Protein AF-A0AAV2ILD7-F1 (afdb_monomer_lite)

Radius of gyration: 18.42 Å; chains: 1; bounding box: 51×37×50 Å

Secondary structure (DSSP, 8-state):
-HHHHHHHHHHHHHH-TTS--EEEEESS-PPPP-SSS-------TTSBPTTSB-SSGGGBTTS-EETTEE-PPTTEEEETTTTEEEEPTTEEEE--SS--EEE----TT--S-EEEEEEEEPPTTEEEEEEEEEEE----SS--SSEEEEE-SSS--EEE---S--SPPEEE-SSSEEEEEEEE-SSS--EEEEEEEEEETEEEE--SEEEEE-TTTTSPPPTT-EEEEEEE-SS-EEEEEEE---

Sequence (246 aa):
MKSFISNIIKSMMKQLKETVFIILIAFNLFHLSDSQPPCITPPLPSLKAQGEFCKDSSECVSYVCKNNVCTCHENTYFDLCTQSCVINCNSTVKVETSGHIVRLPRSNTSQQSQYCTWSLEAPAGSFILFRTSYLDLKSSDTCSTDFIEVYDGQGPRYRFCQSNETDPKVVASASNTLDITYQESSPGHYGFIGSYYLYTHNSVTRDRFGYIASPRYPQKYPPNYVVSWTIDGGEEVINSVYRKWR

pLDDT: mean 71.05, std 17.19, range [29.91, 95.0]

Structure (mmCIF, N/CA/C/O backbone):
data_AF-A0AAV2ILD7-F1
#
_entry.id   AF-A0AAV2ILD7-F1
#
loop_
_atom_site.group_PDB
_atom_site.id
_atom_site.type_symbol
_atom_site.label_atom_id
_atom_site.label_alt_id
_atom_site.label_comp_id
_atom_site.label_asym_id
_atom_site.label_entity_id
_atom_site.label_seq_id
_atom_site.pdbx_PDB_ins_code
_atom_site.Cartn_x
_atom_site.Cartn_y
_atom_site.Cartn_z
_atom_site.occupancy
_atom_site.B_iso_or_equiv
_atom_site.auth_seq_id
_atom_site.auth_comp_id
_atom_site.auth_asym_id
_atom_site.auth_atom_id
_atom_site.pdbx_PDB_model_num
ATOM 1 N N . MET A 1 1 ? -2.047 23.643 -25.420 1.00 36.00 1 MET A N 1
ATOM 2 C CA . MET A 1 1 ? -2.062 23.224 -23.998 1.00 36.00 1 MET A CA 1
ATOM 3 C C . MET A 1 1 ? -1.795 21.722 -23.837 1.00 36.00 1 MET A C 1
ATOM 5 O O . MET A 1 1 ? -0.897 21.381 -23.085 1.00 36.00 1 MET A O 1
ATOM 9 N N . LYS A 1 2 ? -2.465 20.835 -24.598 1.00 39.59 2 LYS A N 1
ATOM 10 C CA . LYS A 1 2 ? -2.282 19.366 -24.539 1.00 39.59 2 LYS A CA 1
ATOM 11 C C . LYS A 1 2 ? -0.857 18.863 -24.887 1.00 39.59 2 LYS A C 1
ATOM 13 O O . LYS A 1 2 ? -0.217 18.208 -24.070 1.00 39.59 2 LYS A O 1
ATOM 18 N N . SER A 1 3 ? -0.265 19.315 -26.004 1.00 40.44 3 SER A N 1
ATOM 19 C CA . SER A 1 3 ? 1.129 18.956 -26.356 1.00 40.44 3 SER A CA 1
ATOM 20 C C . SER A 1 3 ? 2.180 19.495 -25.375 1.00 40.44 3 SER A C 1
ATOM 22 O O . SER A 1 3 ? 3.266 18.935 -25.268 1.00 40.44 3 SER A O 1
ATOM 24 N N . PHE A 1 4 ? 1.858 20.551 -24.623 1.00 41.00 4 PHE A N 1
ATOM 25 C CA . PHE A 1 4 ? 2.749 21.138 -23.625 1.00 41.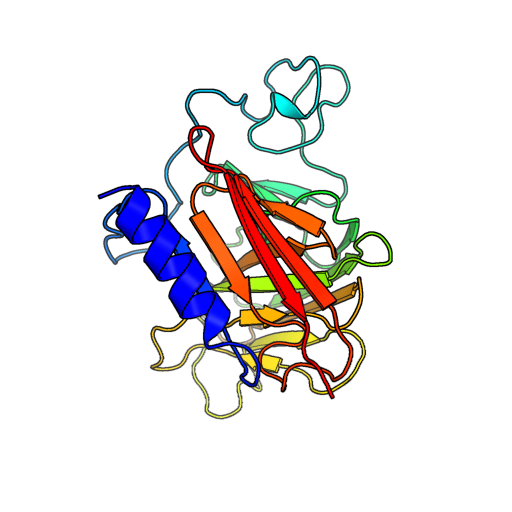00 4 PHE A CA 1
ATOM 26 C C . PHE A 1 4 ? 2.854 20.245 -22.383 1.00 41.00 4 PHE A C 1
ATOM 28 O O . PHE A 1 4 ? 3.960 20.010 -21.916 1.00 41.00 4 PHE A O 1
ATOM 35 N N . ILE A 1 5 ? 1.745 19.655 -21.918 1.00 47.03 5 ILE A N 1
ATOM 36 C CA . ILE A 1 5 ? 1.739 18.690 -20.804 1.00 47.03 5 ILE A CA 1
ATOM 37 C C . ILE A 1 5 ? 2.445 17.392 -21.213 1.00 47.03 5 ILE A C 1
ATOM 39 O O . ILE A 1 5 ? 3.311 16.918 -20.482 1.00 47.03 5 ILE A O 1
ATOM 43 N N . SER A 1 6 ? 2.169 16.862 -22.412 1.00 49.12 6 SER A N 1
ATOM 44 C CA . SER A 1 6 ? 2.886 15.690 -22.946 1.00 49.12 6 SER A CA 1
ATOM 45 C C . SER A 1 6 ? 4.396 15.942 -23.052 1.00 49.12 6 SER A C 1
ATOM 47 O O . SER A 1 6 ? 5.198 15.084 -22.684 1.00 49.12 6 SER A O 1
ATOM 49 N N . ASN A 1 7 ? 4.800 17.136 -23.499 1.00 49.84 7 ASN A N 1
ATOM 50 C CA . ASN A 1 7 ? 6.207 17.521 -23.592 1.00 49.84 7 ASN A CA 1
ATOM 51 C C . ASN A 1 7 ? 6.842 17.795 -22.223 1.00 49.84 7 ASN A C 1
ATOM 53 O O . ASN A 1 7 ? 8.004 17.445 -22.049 1.00 49.84 7 ASN A O 1
ATOM 57 N N . ILE A 1 8 ? 6.112 18.348 -21.248 1.00 54.09 8 ILE A N 1
ATOM 58 C CA . ILE A 1 8 ? 6.580 18.502 -19.861 1.00 54.09 8 ILE A CA 1
ATOM 59 C C . ILE A 1 8 ? 6.787 17.136 -19.229 1.00 54.09 8 ILE A C 1
ATOM 61 O O . ILE A 1 8 ? 7.862 16.898 -18.699 1.00 54.09 8 ILE A O 1
ATOM 65 N N . ILE A 1 9 ? 5.819 16.224 -19.344 1.00 52.84 9 ILE A N 1
ATOM 66 C CA . ILE A 1 9 ? 5.945 14.860 -18.832 1.00 52.84 9 ILE A CA 1
ATOM 67 C C . ILE A 1 9 ? 7.142 14.194 -19.521 1.00 52.84 9 ILE A C 1
ATOM 69 O O . ILE A 1 9 ? 8.092 13.823 -18.850 1.00 52.84 9 ILE A O 1
ATOM 73 N N . LYS A 1 10 ? 7.230 14.179 -20.856 1.00 54.41 10 LYS A N 1
ATOM 74 C CA . LYS A 1 10 ? 8.409 13.641 -21.572 1.00 54.41 10 LYS A CA 1
ATOM 75 C C . LYS A 1 10 ? 9.734 14.312 -21.174 1.00 54.41 10 LYS A C 1
ATOM 77 O O . LYS A 1 10 ? 10.750 13.625 -21.102 1.00 54.41 10 LYS A O 1
ATOM 82 N N . SER A 1 11 ? 9.742 15.618 -20.907 1.00 52.06 11 SER A N 1
ATOM 83 C CA . SER A 1 11 ? 10.930 16.386 -20.504 1.00 52.06 11 SER A CA 1
ATOM 84 C C . SER A 1 11 ? 11.354 16.093 -19.063 1.00 52.06 11 SER A C 1
ATOM 86 O O . SER A 1 11 ? 12.525 15.796 -18.832 1.00 52.06 11 SER A O 1
ATOM 88 N N . MET A 1 12 ? 10.412 16.103 -18.115 1.00 54.62 12 MET A N 1
ATOM 89 C CA . MET A 1 12 ? 10.614 15.677 -16.727 1.00 54.62 12 MET A CA 1
ATOM 90 C C . MET A 1 12 ? 11.146 14.249 -16.719 1.00 54.62 12 MET A C 1
ATOM 92 O O . MET A 1 12 ? 12.210 13.991 -16.174 1.00 54.62 12 MET A O 1
ATOM 96 N N . MET A 1 13 ? 10.494 13.344 -17.447 1.00 52.59 13 MET A N 1
ATOM 97 C CA . MET A 1 13 ? 10.878 11.937 -17.534 1.00 52.59 13 MET A CA 1
ATOM 98 C C . MET A 1 13 ? 12.259 11.713 -18.175 1.00 52.59 13 MET A C 1
ATOM 100 O O . MET A 1 13 ? 12.955 10.766 -17.816 1.00 52.59 13 MET A O 1
ATOM 104 N N . LYS A 1 14 ? 12.714 12.602 -19.071 1.00 49.72 14 LYS A N 1
ATOM 105 C CA . LYS A 1 14 ? 14.060 12.557 -19.676 1.00 49.72 14 LYS A CA 1
ATOM 106 C C . LYS A 1 14 ? 15.172 12.969 -18.699 1.00 49.72 14 LYS A C 1
ATOM 108 O O . LYS A 1 14 ? 16.295 12.489 -18.854 1.00 49.72 14 LYS A O 1
ATOM 113 N N . GLN A 1 15 ? 14.873 13.812 -17.706 1.00 46.66 15 GLN A N 1
ATOM 114 C CA . GLN A 1 15 ? 15.812 14.234 -16.654 1.00 46.66 15 GLN A CA 1
ATOM 115 C C . GLN A 1 15 ? 15.958 13.207 -15.511 1.00 46.66 15 GLN A C 1
ATOM 117 O O . GLN A 1 15 ? 16.917 13.277 -14.751 1.00 46.66 15 GLN A O 1
ATOM 122 N N . LEU A 1 16 ? 15.071 12.209 -15.417 1.00 51.50 16 LEU A N 1
ATOM 123 C CA . LEU A 1 16 ? 15.000 11.225 -14.318 1.00 51.50 16 LEU A CA 1
ATOM 124 C C . LEU A 1 16 ? 15.992 10.054 -14.413 1.00 51.50 16 LEU A C 1
ATOM 126 O O . LEU A 1 16 ? 15.862 9.076 -13.680 1.00 51.50 16 LEU A O 1
ATOM 130 N N . LYS A 1 17 ? 16.982 10.109 -15.313 1.00 49.41 17 LYS A N 1
ATOM 131 C CA . LYS A 1 17 ? 17.879 8.971 -15.593 1.00 49.41 17 LYS A CA 1
ATOM 132 C C . LYS A 1 17 ? 18.733 8.513 -14.399 1.00 49.41 17 LYS A C 1
ATOM 134 O O . LYS A 1 17 ? 19.269 7.408 -14.460 1.00 49.41 17 LYS A O 1
ATOM 139 N N . GLU A 1 18 ? 18.832 9.293 -13.319 1.00 49.53 18 GLU A N 1
ATOM 140 C CA . GLU A 1 18 ? 19.758 9.005 -12.211 1.00 49.53 18 GLU A CA 1
ATOM 141 C C . GLU A 1 18 ? 19.174 9.142 -10.789 1.00 49.53 18 GLU A C 1
ATOM 143 O O . GLU A 1 18 ? 19.866 8.822 -9.820 1.00 49.53 18 GLU A O 1
ATOM 148 N N . THR A 1 19 ? 17.905 9.527 -10.626 1.00 56.50 19 THR A N 1
ATOM 149 C CA . THR A 1 19 ? 17.386 10.036 -9.339 1.00 56.50 19 THR A CA 1
ATOM 150 C C . THR A 1 19 ? 16.169 9.273 -8.808 1.00 56.50 19 THR A C 1
ATOM 152 O O . THR A 1 19 ? 15.391 8.697 -9.563 1.00 56.50 19 THR A O 1
ATOM 155 N N . VAL A 1 20 ? 16.011 9.268 -7.478 1.00 64.75 20 VAL A N 1
ATOM 156 C CA . VAL A 1 20 ? 14.777 8.865 -6.777 1.00 64.75 20 VAL A CA 1
ATOM 157 C C . VAL A 1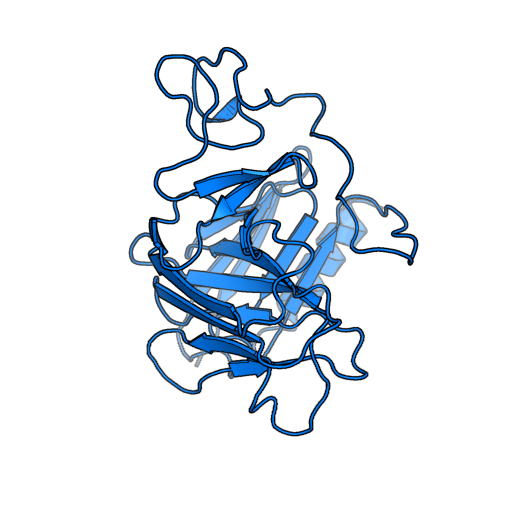 20 ? 13.667 9.833 -7.183 1.00 64.75 20 VAL A C 1
ATOM 159 O O . VAL A 1 20 ? 13.886 11.042 -7.121 1.00 64.75 20 VAL A O 1
ATOM 162 N N . PHE A 1 21 ? 12.502 9.335 -7.604 1.00 66.50 21 PHE A N 1
ATOM 163 C CA . PHE A 1 21 ? 11.421 10.213 -8.057 1.00 66.50 21 PHE A CA 1
ATOM 164 C C . PHE A 1 21 ? 10.030 9.717 -7.688 1.00 66.50 21 PHE A C 1
ATOM 166 O O . PHE A 1 21 ? 9.779 8.515 -7.591 1.00 66.50 21 PHE A O 1
ATOM 173 N N . ILE A 1 22 ? 9.128 10.684 -7.549 1.00 66.19 22 ILE A N 1
ATOM 174 C CA . ILE A 1 22 ? 7.688 10.509 -7.429 1.00 66.19 22 ILE A CA 1
ATOM 175 C C . ILE A 1 22 ? 7.007 11.618 -8.236 1.00 66.19 22 ILE A C 1
ATOM 177 O O . ILE A 1 22 ? 7.392 12.782 -8.145 1.00 66.19 22 ILE A O 1
ATOM 181 N N . ILE A 1 23 ? 6.031 11.258 -9.063 1.00 66.88 23 ILE A N 1
ATOM 182 C CA . ILE A 1 23 ? 5.272 12.181 -9.909 1.00 66.88 23 ILE A CA 1
ATOM 183 C C . ILE A 1 23 ? 3.790 11.954 -9.648 1.00 66.88 23 ILE A C 1
ATOM 185 O O . ILE A 1 23 ? 3.290 10.841 -9.813 1.00 66.88 23 ILE A O 1
ATOM 189 N N . LEU A 1 24 ? 3.093 13.027 -9.280 1.00 65.94 24 LEU A N 1
ATOM 190 C CA . LEU A 1 24 ? 1.637 13.075 -9.286 1.00 65.94 24 LEU A CA 1
ATOM 191 C C . LEU A 1 24 ? 1.149 13.363 -10.705 1.00 65.94 24 LEU A C 1
ATOM 193 O O . LEU A 1 24 ? 1.558 14.346 -11.323 1.00 65.94 24 LEU A O 1
ATOM 197 N N . ILE A 1 25 ? 0.252 12.522 -11.203 1.00 63.38 25 ILE A N 1
ATOM 198 C CA . ILE A 1 25 ? -0.448 12.728 -12.466 1.00 63.38 25 ILE A CA 1
ATOM 199 C C . ILE A 1 25 ? -1.890 13.076 -12.125 1.00 63.38 25 ILE A C 1
ATOM 201 O O . ILE A 1 25 ? -2.560 12.314 -11.433 1.00 63.38 25 ILE A O 1
ATOM 205 N N . ALA A 1 26 ? -2.366 14.220 -12.610 1.00 55.19 26 ALA A N 1
ATOM 206 C CA . ALA A 1 26 ? -3.753 14.641 -12.465 1.00 55.19 26 ALA A CA 1
ATOM 207 C C . ALA A 1 26 ? -4.272 15.163 -13.808 1.00 55.19 26 ALA A C 1
ATOM 209 O O . ALA A 1 26 ? -3.741 16.131 -14.358 1.00 55.19 26 ALA A O 1
ATOM 210 N N . PHE A 1 27 ? -5.320 14.530 -14.332 1.00 51.97 27 PHE A N 1
ATOM 211 C CA . PHE A 1 27 ? -6.067 15.015 -15.484 1.00 51.97 27 PHE A CA 1
ATOM 212 C C . PHE A 1 27 ? -7.310 15.759 -14.969 1.00 51.97 27 PHE A C 1
ATOM 214 O O . PHE A 1 27 ? -8.314 15.147 -14.615 1.00 51.97 27 PHE A O 1
ATOM 221 N N . ASN A 1 28 ? -7.208 17.093 -14.945 1.00 39.47 28 ASN A N 1
ATOM 222 C CA . ASN A 1 28 ? -8.118 18.091 -14.355 1.00 39.47 28 ASN A CA 1
ATOM 223 C C . ASN A 1 28 ? -7.981 18.313 -12.837 1.00 39.47 28 ASN A C 1
ATOM 225 O O . ASN A 1 28 ? -8.008 17.392 -12.026 1.00 39.47 28 ASN A O 1
ATOM 229 N N . LEU A 1 29 ? -7.846 19.593 -12.477 1.00 34.50 29 LEU A N 1
ATOM 230 C CA . LEU A 1 29 ? -7.755 20.102 -11.111 1.00 34.50 29 LEU A CA 1
ATOM 231 C C . LEU A 1 29 ? -9.151 20.135 -10.477 1.00 34.50 29 LEU A C 1
ATOM 233 O O . LEU A 1 29 ? -9.984 20.946 -10.875 1.00 34.50 29 LEU A O 1
ATOM 237 N N . PHE A 1 30 ? -9.385 19.302 -9.466 1.00 32.66 30 PHE A N 1
ATOM 238 C CA . PHE A 1 30 ? -10.440 19.540 -8.483 1.00 32.66 30 PHE A CA 1
ATOM 239 C C . P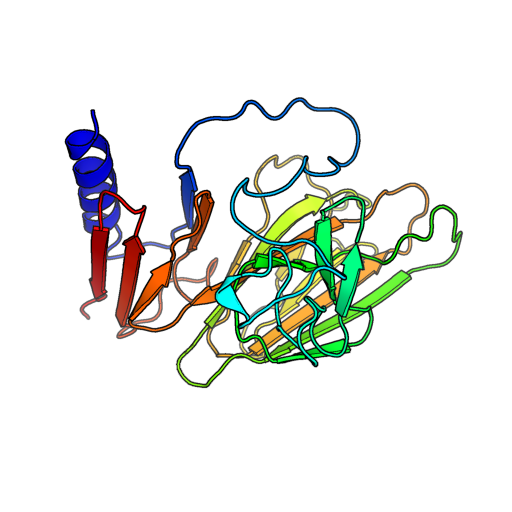HE A 1 30 ? -9.805 20.064 -7.196 1.00 32.66 30 PHE A C 1
ATOM 241 O O . PHE A 1 30 ? -8.822 19.513 -6.704 1.00 32.66 30 PHE A O 1
ATOM 248 N N . HIS A 1 31 ? -10.362 21.156 -6.673 1.00 29.94 31 HIS A N 1
ATOM 249 C CA . HIS A 1 31 ? -9.985 21.716 -5.381 1.00 29.94 31 HIS A CA 1
ATOM 250 C C . HIS A 1 31 ? -10.473 20.783 -4.267 1.00 29.94 31 HIS A C 1
ATOM 252 O O . HIS A 1 31 ? -11.676 20.598 -4.099 1.00 29.94 31 HIS A O 1
ATOM 258 N N . LEU A 1 32 ? -9.542 20.208 -3.505 1.00 33.81 32 LEU A N 1
ATOM 259 C CA . LEU A 1 32 ? -9.846 19.514 -2.255 1.00 33.81 32 LEU A CA 1
ATOM 260 C C . LEU A 1 32 ? -9.945 20.568 -1.144 1.00 33.81 32 LEU A C 1
ATOM 262 O O . LEU A 1 32 ? -8.990 21.306 -0.907 1.00 33.81 32 LEU A O 1
ATOM 266 N N . SER A 1 33 ? -11.114 20.683 -0.513 1.00 29.91 33 SER A N 1
ATOM 267 C CA . SER A 1 33 ? -11.322 21.534 0.661 1.00 29.91 33 SER A CA 1
ATOM 268 C C . SER A 1 33 ? -11.038 20.748 1.939 1.00 29.91 33 SER A C 1
ATOM 270 O O . SER A 1 33 ? -11.630 19.690 2.152 1.00 29.91 33 SER A O 1
ATOM 272 N N . ASP A 1 34 ? -10.178 21.298 2.793 1.00 40.22 34 ASP A N 1
ATOM 273 C CA . ASP A 1 34 ? -9.865 20.790 4.128 1.00 40.22 34 ASP A CA 1
ATOM 274 C C . ASP A 1 34 ? -11.047 20.965 5.092 1.00 40.22 34 ASP A C 1
ATOM 276 O O . ASP A 1 34 ? -11.436 22.089 5.414 1.00 40.22 34 ASP A O 1
ATOM 280 N N . SER A 1 35 ? -11.617 19.853 5.561 1.00 41.22 35 SER A N 1
ATOM 281 C CA . SER A 1 35 ? -12.007 19.594 6.962 1.00 41.22 35 SER A CA 1
ATOM 282 C C . SER A 1 35 ? -12.910 18.350 7.037 1.00 41.22 35 SER A C 1
ATOM 284 O O . SER A 1 35 ? -13.948 18.293 6.389 1.00 41.22 35 SER A O 1
ATOM 286 N N . GLN A 1 36 ? -12.515 17.383 7.880 1.00 41.53 36 GLN A N 1
ATOM 287 C CA . GLN A 1 36 ? -12.992 15.984 8.012 1.00 41.53 36 GLN A CA 1
ATOM 288 C C . GLN A 1 36 ? -12.343 14.992 7.024 1.00 41.53 36 GLN A C 1
ATOM 290 O O . GLN A 1 36 ? -12.076 15.382 5.888 1.00 41.53 36 GLN A O 1
ATOM 295 N N . PRO A 1 37 ? -12.053 13.727 7.434 1.00 49.72 37 PRO A N 1
ATOM 296 C CA . PRO A 1 37 ? -11.503 12.724 6.521 1.00 49.72 37 PRO A CA 1
ATOM 297 C C . PRO A 1 37 ? -12.424 12.658 5.303 1.00 49.72 37 PRO A C 1
ATOM 299 O O . PRO A 1 37 ? -13.620 12.396 5.473 1.00 49.72 37 PRO A O 1
ATOM 302 N N . PRO A 1 38 ? -11.931 12.976 4.096 1.00 54.28 38 PRO A N 1
ATOM 303 C CA . PRO A 1 38 ? -12.821 13.181 2.974 1.00 54.28 38 PRO A CA 1
ATOM 304 C C . PRO A 1 38 ? -13.442 11.831 2.623 1.00 54.28 38 PRO A C 1
ATOM 306 O O . PRO A 1 38 ? -12.746 10.930 2.153 1.00 54.28 38 PRO A O 1
ATOM 309 N N . CYS A 1 39 ? -14.755 11.676 2.828 1.00 55.00 39 CYS A N 1
ATOM 310 C CA . CYS A 1 39 ? -15.496 10.746 1.986 1.00 55.00 39 CYS A CA 1
ATOM 311 C C . CYS A 1 39 ? -15.302 11.267 0.564 1.00 55.00 39 CYS A C 1
ATOM 313 O O . CYS A 1 39 ? -15.810 12.333 0.210 1.00 55.00 39 CYS A O 1
ATOM 315 N N . ILE A 1 40 ? -14.459 10.576 -0.200 1.00 56.16 40 ILE A N 1
ATOM 316 C CA . ILE A 1 40 ? -14.188 10.939 -1.584 1.00 56.16 40 ILE A CA 1
ATOM 317 C C . ILE A 1 40 ? -15.516 10.775 -2.330 1.00 56.16 40 ILE A C 1
ATOM 319 O O . ILE A 1 40 ? -16.163 9.732 -2.266 1.00 56.16 40 ILE A O 1
ATOM 323 N N . THR A 1 41 ? -15.969 11.862 -2.946 1.00 49.31 41 THR A N 1
ATOM 324 C CA . THR A 1 41 ? -17.279 11.998 -3.588 1.00 49.31 41 THR A CA 1
ATOM 325 C C . THR A 1 41 ? -17.405 11.168 -4.893 1.00 49.31 41 THR A C 1
ATOM 327 O O . THR A 1 41 ? -16.388 10.732 -5.427 1.00 49.31 41 THR A O 1
ATOM 330 N N . PRO A 1 42 ? -18.651 10.923 -5.380 1.00 51.44 42 PRO A N 1
ATOM 331 C CA . PRO A 1 42 ? -19.153 9.715 -6.089 1.00 51.44 42 PRO A CA 1
ATOM 332 C C . PRO A 1 42 ? -18.625 9.423 -7.525 1.00 51.44 42 PRO A C 1
ATOM 334 O O . PRO A 1 42 ? -17.775 10.155 -8.027 1.00 51.44 42 PRO A O 1
ATOM 337 N N . PRO A 1 43 ? -19.112 8.357 -8.213 1.00 49.34 43 PRO A N 1
ATOM 338 C CA . PRO A 1 43 ? -18.345 7.543 -9.157 1.00 49.34 43 PRO A CA 1
ATOM 339 C C . PRO A 1 43 ? -18.153 8.170 -10.545 1.00 49.34 43 PRO A C 1
ATOM 341 O O . PRO A 1 43 ? -18.771 9.170 -10.917 1.00 49.34 43 PRO A O 1
ATOM 344 N N . LEU A 1 44 ? -17.317 7.509 -11.360 1.00 50.34 44 LEU A N 1
ATOM 345 C CA . LEU A 1 44 ? -17.304 7.697 -12.812 1.00 50.34 44 LEU A CA 1
ATOM 346 C C . LEU A 1 44 ? -18.739 7.555 -13.363 1.00 50.34 44 LEU A C 1
ATOM 348 O O . LEU A 1 44 ? -19.357 6.525 -13.109 1.00 50.34 44 LEU A O 1
ATOM 352 N N . PRO A 1 45 ? -19.235 8.487 -14.200 1.00 53.97 45 PRO A N 1
ATOM 353 C CA . PRO A 1 45 ? -20.577 8.408 -14.794 1.00 53.97 45 PRO A CA 1
ATOM 354 C C . PRO A 1 45 ? -20.851 7.160 -15.657 1.00 53.97 45 PRO A C 1
ATOM 356 O O . PRO A 1 45 ? -21.970 6.981 -16.122 1.00 53.97 45 PRO A O 1
ATOM 359 N N . SER A 1 46 ? -19.832 6.341 -15.934 1.00 59.28 46 SER A N 1
ATOM 360 C CA . SER A 1 46 ? -19.869 5.235 -16.895 1.00 59.28 46 SER A CA 1
ATOM 361 C C . SER A 1 46 ? -19.687 3.840 -16.288 1.00 59.28 46 SER A C 1
ATOM 363 O O . SER A 1 46 ? -19.745 2.868 -17.034 1.00 59.28 46 SER A O 1
ATOM 365 N N . LEU A 1 47 ? -19.417 3.725 -14.984 1.00 65.75 47 LEU A N 1
ATOM 366 C CA . LEU A 1 47 ? -19.170 2.444 -14.314 1.00 65.75 47 LEU A CA 1
ATOM 367 C C . LEU A 1 47 ? -20.300 2.141 -13.318 1.00 65.75 47 LEU A C 1
ATOM 369 O O . LEU A 1 47 ? -20.868 3.054 -12.723 1.00 65.75 47 LEU A O 1
ATOM 373 N N . LYS A 1 48 ? -20.596 0.856 -13.125 1.00 71.94 48 LYS A N 1
ATOM 374 C CA . LYS A 1 48 ? -21.694 0.325 -12.307 1.00 71.94 48 LYS A CA 1
ATOM 375 C C . LYS A 1 48 ? -21.289 0.089 -10.851 1.00 71.94 48 LYS A C 1
ATOM 377 O O . LYS A 1 48 ? -20.212 -0.442 -10.580 1.00 71.94 48 LYS A O 1
ATOM 382 N N . ALA A 1 49 ? -22.135 0.474 -9.908 1.00 69.44 49 ALA A N 1
ATOM 383 C CA . ALA A 1 49 ? -21.898 0.336 -8.473 1.00 69.44 49 ALA A CA 1
ATOM 384 C C . ALA A 1 49 ? -22.028 -1.121 -7.988 1.00 69.44 49 ALA A C 1
ATOM 386 O O . ALA A 1 49 ? -22.514 -2.003 -8.700 1.00 69.44 49 ALA A O 1
ATOM 387 N N . GLN A 1 50 ? -21.604 -1.389 -6.747 1.00 77.69 50 GLN A N 1
ATOM 388 C CA . GLN A 1 50 ? -21.798 -2.702 -6.132 1.00 77.69 50 GLN A CA 1
ATOM 389 C C . GLN A 1 50 ? -23.285 -3.090 -6.135 1.00 77.69 50 GLN A C 1
ATOM 391 O O . GLN A 1 50 ? -24.149 -2.287 -5.786 1.00 77.69 50 GLN A O 1
ATOM 396 N N . GLY A 1 51 ? -23.577 -4.343 -6.488 1.00 77.81 51 GLY A N 1
ATOM 397 C CA . GLY A 1 51 ? -24.946 -4.859 -6.528 1.00 77.81 51 GLY A CA 1
ATOM 398 C C . GLY A 1 51 ? -25.669 -4.613 -7.853 1.00 77.81 51 GLY A C 1
ATOM 399 O O . GLY A 1 51 ? -26.724 -5.202 -8.076 1.00 77.81 51 GLY A O 1
ATOM 400 N N . GLU A 1 52 ? -25.102 -3.811 -8.757 1.00 83.69 52 GLU A N 1
ATOM 401 C CA . GLU A 1 52 ? -25.648 -3.626 -10.100 1.00 83.69 52 GLU A CA 1
ATOM 402 C C . GLU A 1 52 ? -25.248 -4.763 -11.047 1.00 83.69 52 GLU A C 1
ATOM 404 O O . GLU A 1 52 ? -24.200 -5.399 -10.897 1.00 83.69 52 GLU A O 1
ATOM 409 N N . PHE A 1 53 ? -26.093 -5.010 -12.050 1.00 88.06 53 PHE A N 1
ATOM 410 C CA . PHE A 1 53 ? -25.872 -6.079 -13.017 1.00 88.06 53 PHE A CA 1
ATOM 411 C C . PHE A 1 53 ? -24.729 -5.763 -13.976 1.00 88.06 53 PHE A C 1
ATOM 413 O O . PHE A 1 53 ? -24.760 -4.733 -14.648 1.00 88.06 53 PHE A O 1
ATOM 420 N N . CYS A 1 54 ? -23.795 -6.687 -14.151 1.00 87.25 54 CYS A N 1
ATOM 421 C CA . CYS A 1 54 ? -22.646 -6.551 -15.044 1.00 87.25 54 CYS A CA 1
ATOM 422 C C . CYS A 1 54 ? -22.554 -7.706 -16.043 1.00 87.25 54 CYS A C 1
ATOM 424 O O . CYS A 1 54 ? -23.065 -8.802 -15.800 1.00 87.25 54 CYS A O 1
ATOM 426 N N . LYS A 1 55 ? -21.895 -7.445 -17.174 1.00 87.25 55 LYS A N 1
ATOM 427 C CA . LYS A 1 55 ? -21.521 -8.464 -18.167 1.00 87.25 55 LYS A CA 1
ATOM 428 C C . LYS A 1 55 ? -20.097 -8.963 -17.963 1.00 87.25 55 LYS A C 1
ATOM 430 O O . LYS A 1 55 ? -19.837 -10.155 -18.085 1.00 87.25 55 LYS A O 1
ATOM 435 N N . ASP A 1 56 ? -19.193 -8.048 -17.640 1.00 84.38 56 ASP A N 1
ATOM 436 C CA . ASP A 1 56 ? -17.802 -8.331 -17.325 1.00 84.38 56 ASP A CA 1
ATOM 437 C C . ASP A 1 56 ? -17.261 -7.289 -16.332 1.00 84.38 56 ASP A C 1
ATOM 439 O O . ASP A 1 56 ? -17.906 -6.277 -16.042 1.00 84.38 56 ASP A O 1
ATOM 443 N N . SER A 1 57 ? -16.081 -7.557 -15.768 1.00 77.81 57 SER A N 1
ATOM 444 C CA . SER A 1 57 ? -15.486 -6.735 -14.708 1.00 77.81 57 SER A CA 1
ATOM 445 C C . SER A 1 57 ? -15.111 -5.314 -15.147 1.00 77.81 57 SER A C 1
ATOM 447 O O . SER A 1 57 ? -14.866 -4.482 -14.276 1.00 77.81 57 SER A O 1
ATOM 449 N N . SER A 1 58 ? -15.068 -5.008 -16.452 1.00 75.25 58 SER A N 1
ATOM 450 C CA . SER A 1 58 ? -14.792 -3.648 -16.942 1.00 75.25 58 SER A CA 1
ATOM 451 C C . SER A 1 58 ? -15.971 -2.695 -16.746 1.00 75.25 58 SER A C 1
ATOM 453 O O . SER A 1 58 ? -15.784 -1.482 -16.786 1.00 75.25 58 SER A O 1
ATOM 455 N N . GLU A 1 59 ? -17.172 -3.226 -16.491 1.00 76.19 59 GLU A N 1
ATOM 456 C CA . GLU A 1 59 ? -18.371 -2.426 -16.247 1.00 76.19 59 GLU A CA 1
ATOM 457 C C . GLU A 1 59 ? -18.508 -1.971 -14.785 1.00 76.19 59 GLU A C 1
ATOM 459 O O . GLU A 1 59 ? -19.395 -1.175 -14.507 1.00 76.19 59 GLU A O 1
ATOM 464 N N . CYS A 1 60 ? -17.683 -2.447 -13.847 1.00 76.19 60 CYS A N 1
ATOM 465 C CA . CYS A 1 60 ? -17.861 -2.206 -12.409 1.00 76.19 60 CYS A CA 1
ATOM 466 C C . CYS A 1 60 ? -16.958 -1.078 -11.874 1.00 76.19 60 CYS A C 1
ATOM 468 O O . CYS A 1 60 ? -15.756 -1.067 -12.130 1.00 76.19 60 CYS A O 1
ATOM 470 N N . VAL A 1 61 ? -17.519 -0.171 -11.060 1.00 64.50 61 VAL A N 1
ATOM 471 C CA . VAL A 1 61 ? -16.786 0.860 -10.287 1.00 64.50 61 VAL A CA 1
ATOM 472 C C . VAL A 1 61 ? -15.838 0.191 -9.296 1.00 64.50 61 VAL A C 1
ATOM 474 O O . VAL A 1 61 ? -14.732 0.671 -9.073 1.00 64.50 61 VAL A O 1
ATOM 477 N N . SER A 1 62 ? -16.276 -0.927 -8.709 1.00 62.47 62 SER A N 1
ATOM 478 C CA . SER A 1 62 ? -15.562 -1.643 -7.656 1.00 62.47 62 SER A CA 1
ATOM 479 C C . SER A 1 62 ? -15.513 -3.149 -7.944 1.00 62.47 62 SER A C 1
ATOM 481 O O . SER A 1 62 ? -16.135 -3.949 -7.252 1.00 62.47 62 SER A O 1
ATOM 483 N N . TYR A 1 63 ? -14.757 -3.484 -8.989 1.00 71.81 63 TYR A N 1
ATOM 484 C CA . TYR A 1 63 ? -14.182 -4.797 -9.317 1.00 71.81 63 TYR A CA 1
ATOM 485 C C . TYR A 1 63 ? -15.154 -6.003 -9.390 1.00 71.81 63 TYR A C 1
ATOM 487 O O . TYR A 1 63 ? -16.367 -5.849 -9.312 1.00 71.81 63 TYR A O 1
ATOM 495 N N . VAL A 1 64 ? -14.583 -7.169 -9.730 1.00 76.38 64 VAL A N 1
ATOM 496 C CA . VAL A 1 64 ? -15.169 -8.411 -10.291 1.00 76.38 64 VAL A CA 1
ATOM 497 C C . VAL A 1 64 ? -16.676 -8.440 -10.549 1.00 76.38 64 VAL A C 1
ATOM 499 O O . VAL A 1 64 ? -17.505 -8.446 -9.636 1.00 76.38 64 VAL A O 1
ATOM 502 N N . CYS A 1 65 ? -17.019 -8.668 -11.815 1.00 84.88 65 CYS A N 1
ATOM 503 C CA . CYS A 1 65 ? -18.342 -9.150 -12.167 1.00 84.88 65 CYS A CA 1
ATOM 504 C C . CYS A 1 65 ? -18.483 -10.631 -11.791 1.00 84.88 65 CYS A C 1
ATOM 506 O O . CYS A 1 65 ? -17.962 -11.510 -12.482 1.00 84.88 65 CYS A O 1
ATOM 508 N N . LYS A 1 66 ? -19.172 -10.923 -10.684 1.00 85.81 66 LYS A N 1
ATOM 509 C CA . LYS A 1 66 ? -19.401 -12.291 -10.199 1.00 85.81 66 LYS A CA 1
ATOM 510 C C . LYS A 1 66 ? -20.893 -12.579 -10.211 1.00 85.81 66 LYS A C 1
ATOM 512 O O . LYS A 1 66 ? -21.678 -11.838 -9.632 1.00 85.81 66 LYS A O 1
ATOM 517 N N . ASN A 1 67 ? -21.294 -13.664 -10.872 1.00 89.75 67 ASN A N 1
ATOM 518 C CA . ASN A 1 67 ? -22.705 -14.033 -11.044 1.00 89.75 67 ASN A CA 1
ATOM 519 C C . ASN A 1 67 ? -23.554 -12.899 -11.655 1.00 89.75 67 ASN A C 1
ATOM 521 O O . ASN A 1 67 ? -24.679 -12.662 -11.223 1.00 89.75 67 ASN A O 1
ATOM 525 N N . ASN A 1 68 ? -23.005 -12.198 -12.653 1.00 90.56 68 ASN A N 1
ATOM 526 C CA . ASN A 1 68 ? -23.615 -11.037 -13.313 1.00 90.56 68 ASN A CA 1
ATOM 527 C C . ASN A 1 68 ? -23.890 -9.846 -12.385 1.00 90.56 68 ASN A C 1
ATOM 529 O O . ASN A 1 68 ? -24.725 -9.013 -12.719 1.00 90.56 68 ASN A O 1
ATOM 533 N N . VAL A 1 69 ? -23.216 -9.749 -11.238 1.00 88.62 69 VAL A N 1
ATOM 534 C CA . VAL A 1 69 ? -23.345 -8.628 -10.299 1.00 88.62 69 VAL A CA 1
ATOM 535 C C . VAL A 1 69 ? -21.961 -8.083 -9.948 1.00 88.62 69 VAL A C 1
ATOM 537 O O . VAL A 1 69 ? -21.015 -8.851 -9.760 1.00 88.62 69 VAL A O 1
ATOM 540 N N . CYS A 1 70 ? -21.824 -6.758 -9.877 1.00 84.81 70 CYS A N 1
ATOM 541 C CA . CYS A 1 70 ? -20.582 -6.115 -9.448 1.00 84.81 70 CYS A CA 1
ATOM 542 C C . CYS A 1 70 ? -20.330 -6.378 -7.958 1.00 84.81 70 CYS A C 1
ATOM 544 O O . CYS A 1 70 ? -21.172 -6.051 -7.111 1.00 84.81 70 CYS A O 1
ATOM 546 N N . THR A 1 71 ? -19.172 -6.962 -7.633 1.00 83.62 71 THR A N 1
ATOM 547 C CA . THR A 1 71 ? -18.818 -7.375 -6.267 1.00 83.62 71 THR A CA 1
ATOM 548 C C . THR A 1 71 ? -17.340 -7.157 -5.959 1.00 83.62 71 THR A C 1
ATOM 550 O O . THR A 1 71 ? -16.476 -7.317 -6.812 1.00 83.62 71 THR A O 1
ATOM 553 N N . CYS A 1 72 ? -17.039 -6.873 -4.694 1.00 80.44 72 CYS A N 1
ATOM 554 C CA . CYS A 1 72 ? -15.667 -6.806 -4.215 1.00 80.44 72 CYS A CA 1
ATOM 555 C C . CYS A 1 72 ? -14.956 -8.173 -4.269 1.00 80.44 72 CYS A C 1
ATOM 557 O O . CYS A 1 72 ? -15.587 -9.220 -4.105 1.00 80.44 72 CYS A O 1
ATOM 559 N N . HIS A 1 73 ? -13.634 -8.158 -4.487 1.00 79.31 73 HIS A N 1
ATOM 560 C CA . HIS A 1 73 ? -12.794 -9.361 -4.439 1.00 79.31 73 HIS A CA 1
ATOM 561 C C . HIS A 1 73 ? -12.829 -10.018 -3.048 1.00 79.31 73 HIS A C 1
ATOM 563 O O . HIS A 1 73 ? -13.204 -9.401 -2.046 1.00 79.31 73 HIS A O 1
ATOM 569 N N . GLU A 1 74 ? -12.391 -11.275 -2.972 1.00 82.88 74 GLU A N 1
ATOM 570 C CA . GLU A 1 74 ? -12.239 -11.981 -1.698 1.00 82.88 74 GLU A CA 1
ATOM 571 C C . GLU A 1 74 ? -11.361 -11.187 -0.716 1.00 82.88 74 GLU A C 1
ATOM 573 O O . GLU A 1 74 ? -10.404 -10.523 -1.109 1.00 8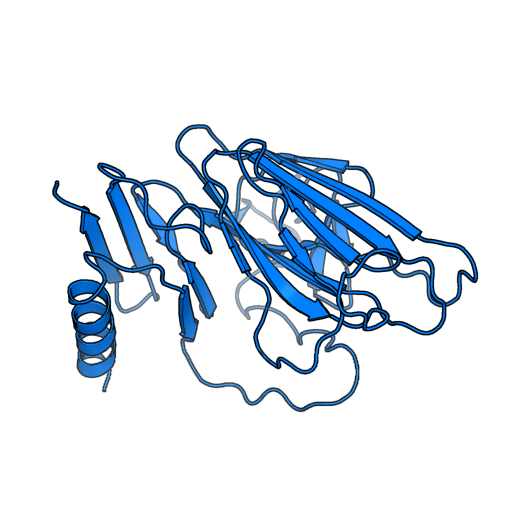2.88 74 GLU A O 1
ATOM 578 N N . ASN A 1 75 ? -11.715 -11.243 0.571 1.00 84.75 75 ASN A N 1
ATOM 579 C CA . ASN A 1 75 ? -11.086 -10.483 1.658 1.00 84.75 75 ASN A CA 1
ATOM 580 C C . ASN A 1 75 ? -11.182 -8.951 1.541 1.00 84.75 75 ASN A C 1
ATOM 582 O O . ASN A 1 75 ? -10.465 -8.227 2.233 1.00 84.75 75 ASN A O 1
ATOM 586 N N . THR A 1 76 ? -12.099 -8.445 0.722 1.00 81.56 76 THR A N 1
ATOM 587 C CA . THR A 1 76 ? -12.415 -7.016 0.653 1.00 81.56 76 THR A CA 1
ATOM 588 C C . THR A 1 76 ? -13.908 -6.786 0.886 1.00 81.56 76 THR A C 1
ATOM 590 O O . THR A 1 76 ? -14.727 -7.685 0.691 1.00 81.56 76 THR A O 1
ATOM 593 N N . TYR A 1 77 ? -14.274 -5.592 1.341 1.00 80.56 77 TYR A N 1
ATOM 594 C CA . TYR A 1 77 ? -15.661 -5.181 1.542 1.00 80.56 77 TYR A CA 1
ATOM 595 C C . TYR A 1 77 ? -15.905 -3.831 0.876 1.00 80.56 77 TYR A C 1
ATOM 597 O O . TYR A 1 77 ? -14.995 -3.015 0.755 1.00 80.56 77 TYR A O 1
ATOM 605 N N . PHE A 1 78 ? -17.134 -3.582 0.433 1.00 77.25 78 PHE A N 1
ATOM 606 C CA . PHE A 1 78 ? -17.469 -2.297 -0.165 1.00 77.25 78 PHE A CA 1
ATOM 607 C C . PHE A 1 78 ? -17.697 -1.250 0.914 1.00 77.25 78 PHE A C 1
ATOM 609 O O . PHE A 1 78 ? -18.508 -1.434 1.826 1.00 77.25 78 PHE A O 1
ATOM 616 N N . ASP A 1 79 ? -16.992 -0.137 0.796 1.00 74.56 79 ASP A N 1
ATOM 617 C CA . ASP A 1 79 ? -17.140 0.990 1.691 1.00 74.56 79 ASP A CA 1
ATOM 618 C C . ASP A 1 79 ? -17.974 2.094 1.043 1.00 74.56 79 ASP A C 1
ATOM 620 O O . ASP A 1 79 ? -17.554 2.726 0.080 1.00 74.56 79 ASP A O 1
ATOM 624 N N . LEU A 1 80 ? -19.136 2.382 1.627 1.00 70.69 80 LEU A N 1
ATOM 625 C CA . LEU A 1 80 ? -20.061 3.402 1.126 1.00 70.69 80 LEU A CA 1
ATOM 626 C C . LEU A 1 80 ? -19.482 4.827 1.161 1.00 70.69 80 LEU A C 1
ATOM 628 O O . LEU A 1 80 ? -19.902 5.665 0.369 1.00 70.69 80 LEU A O 1
ATOM 632 N N . CYS A 1 81 ? -18.538 5.118 2.065 1.00 70.44 81 CYS A N 1
ATOM 633 C CA . CYS A 1 81 ? -17.932 6.453 2.172 1.00 70.44 81 CYS A CA 1
ATOM 634 C C . CYS A 1 81 ? -16.934 6.721 1.040 1.00 70.44 81 CYS A C 1
ATOM 636 O O . CYS A 1 81 ? -16.891 7.828 0.516 1.00 70.44 81 CYS A O 1
ATOM 638 N N . THR A 1 82 ? -16.150 5.713 0.653 1.00 66.88 82 THR A N 1
ATOM 639 C CA . THR A 1 82 ? -15.162 5.825 -0.434 1.00 66.88 82 THR A CA 1
ATOM 640 C C . THR A 1 82 ? -15.657 5.273 -1.773 1.00 66.88 82 THR A C 1
ATOM 642 O O . THR A 1 82 ? -14.959 5.385 -2.780 1.00 66.88 82 THR A O 1
ATOM 645 N N . GLN A 1 83 ? -16.839 4.649 -1.783 1.00 70.75 83 GLN A N 1
ATOM 646 C CA . GLN A 1 83 ? -17.439 3.949 -2.924 1.00 70.75 83 GLN A CA 1
ATOM 647 C C . GLN A 1 83 ? -16.475 2.982 -3.620 1.00 70.75 83 GLN A C 1
ATOM 649 O O . GLN A 1 83 ? -16.483 2.829 -4.840 1.00 70.75 83 GLN A O 1
ATOM 654 N N . SER A 1 84 ? -15.620 2.344 -2.827 1.00 73.25 84 SER A N 1
ATOM 655 C CA . SER A 1 84 ? -14.532 1.490 -3.289 1.00 73.25 84 SER A CA 1
ATOM 656 C C . SER A 1 84 ? -14.434 0.250 -2.406 1.00 73.25 84 SER A C 1
ATOM 658 O O . SER A 1 84 ? -14.896 0.243 -1.262 1.00 73.25 84 SER A O 1
ATOM 660 N N . CYS A 1 85 ? -13.817 -0.811 -2.925 1.00 77.12 85 CYS A N 1
ATOM 661 C CA . CYS A 1 85 ? -13.494 -1.974 -2.107 1.00 77.12 85 CYS A CA 1
ATOM 662 C C . CYS A 1 85 ? -12.320 -1.644 -1.178 1.00 77.12 85 CYS A C 1
ATOM 664 O O . CYS A 1 85 ? -11.275 -1.154 -1.617 1.00 77.12 85 CYS A O 1
ATOM 666 N N . VAL A 1 86 ? -12.512 -1.921 0.106 1.00 80.75 86 VAL A N 1
ATOM 667 C CA . VAL A 1 86 ? -11.515 -1.787 1.163 1.00 80.75 86 VAL A CA 1
ATOM 668 C C . VAL A 1 86 ? -11.065 -3.173 1.591 1.00 80.75 86 VAL A C 1
ATOM 670 O O . VAL A 1 86 ? -11.885 -4.077 1.756 1.00 80.75 86 VAL A O 1
ATOM 673 N N . ILE A 1 87 ? -9.761 -3.350 1.785 1.00 86.38 87 ILE A N 1
ATOM 674 C CA . ILE A 1 87 ? -9.227 -4.631 2.247 1.00 86.38 87 ILE A CA 1
ATOM 675 C C . ILE A 1 87 ? -9.534 -4.839 3.731 1.00 86.38 87 ILE A C 1
ATOM 677 O O . ILE A 1 87 ? -9.250 -3.976 4.564 1.00 86.38 87 ILE A O 1
ATOM 681 N N . ASN A 1 88 ? -10.060 -6.015 4.073 1.00 86.38 88 ASN A N 1
ATOM 682 C CA . ASN A 1 88 ? -10.268 -6.411 5.460 1.00 86.38 88 ASN A CA 1
ATOM 683 C C . ASN A 1 88 ? -8.947 -6.409 6.239 1.00 86.38 88 ASN A C 1
ATOM 685 O O . ASN A 1 88 ? -7.900 -6.803 5.733 1.00 86.38 88 ASN A O 1
ATOM 689 N N . CYS A 1 89 ? -9.005 -5.994 7.500 1.00 87.75 89 CYS A N 1
ATOM 690 C CA . CYS A 1 89 ? -7.890 -6.134 8.433 1.00 87.75 89 CYS A CA 1
ATOM 691 C C . CYS A 1 89 ? -7.441 -7.606 8.531 1.00 87.75 89 CYS A C 1
ATOM 693 O O . CYS A 1 89 ? -8.280 -8.508 8.506 1.00 87.75 89 CYS A O 1
ATOM 695 N N . ASN A 1 90 ? -6.134 -7.841 8.666 1.00 91.12 90 ASN A N 1
ATOM 696 C CA . ASN A 1 90 ? -5.511 -9.166 8.799 1.00 91.12 90 ASN A CA 1
ATOM 697 C C . ASN A 1 90 ? -5.791 -10.084 7.605 1.00 91.12 90 ASN A C 1
ATOM 699 O O . ASN A 1 90 ? -6.140 -11.253 7.767 1.00 91.12 90 ASN A O 1
ATOM 703 N N . SER A 1 91 ? -5.670 -9.533 6.398 1.00 89.31 91 SER A N 1
ATOM 704 C CA . SER A 1 91 ? -5.962 -10.248 5.157 1.00 89.31 91 SER A CA 1
ATOM 705 C C . SER A 1 91 ? -4.778 -10.281 4.206 1.00 89.31 91 SER A C 1
ATOM 707 O O . SER A 1 91 ? -3.993 -9.338 4.104 1.00 89.31 91 SER A O 1
ATOM 709 N N . THR A 1 92 ? -4.719 -11.360 3.435 1.00 90.38 92 THR A N 1
ATOM 710 C CA . THR A 1 92 ? -3.873 -11.467 2.250 1.00 90.38 92 THR A CA 1
ATOM 711 C C . THR A 1 92 ? -4.751 -11.314 1.014 1.00 90.38 92 THR A C 1
ATOM 713 O O . THR A 1 92 ? -5.794 -11.968 0.907 1.00 90.38 92 THR A O 1
ATOM 716 N N . VAL A 1 93 ? -4.352 -10.438 0.092 1.00 87.00 93 VAL A N 1
ATOM 717 C CA . VAL A 1 93 ? -5.103 -10.150 -1.136 1.00 87.00 93 VAL A CA 1
ATOM 718 C C . VAL A 1 93 ? -4.200 -10.304 -2.345 1.00 87.00 93 VAL A C 1
ATOM 720 O O . VAL A 1 93 ? -3.112 -9.729 -2.407 1.00 87.00 93 VAL A O 1
ATOM 723 N N . LYS A 1 94 ? -4.698 -11.046 -3.336 1.00 87.12 94 LYS A N 1
ATOM 724 C CA . LYS A 1 94 ? -4.105 -11.077 -4.669 1.00 87.12 94 LYS A CA 1
ATOM 725 C C . LYS A 1 94 ? -4.502 -9.819 -5.422 1.00 87.12 94 LYS A C 1
ATOM 727 O O . LYS A 1 94 ? -5.685 -9.547 -5.617 1.00 87.12 94 LYS A O 1
ATOM 732 N N . VAL A 1 95 ? -3.504 -9.044 -5.809 1.00 80.88 95 VAL A N 1
ATOM 733 C CA . VAL A 1 95 ? -3.677 -7.750 -6.449 1.00 80.88 95 VAL A CA 1
ATOM 734 C C . VAL A 1 95 ? -3.681 -7.930 -7.960 1.00 80.88 95 VAL A C 1
ATOM 736 O O . VAL A 1 95 ? -2.639 -8.165 -8.568 1.00 80.88 95 VAL A O 1
ATOM 739 N N . GLU A 1 96 ? -4.856 -7.793 -8.565 1.00 74.25 96 GLU A N 1
ATOM 740 C CA . GLU A 1 96 ? -5.035 -7.894 -10.021 1.00 74.25 96 GLU A CA 1
ATOM 741 C C . GLU A 1 96 ? -5.260 -6.526 -10.685 1.00 74.25 96 GLU A C 1
ATOM 743 O O . GLU A 1 96 ? -5.018 -6.363 -11.880 1.00 74.25 96 GLU A O 1
ATOM 748 N N . THR A 1 97 ? -5.674 -5.519 -9.910 1.00 68.19 97 THR A N 1
ATOM 749 C CA . THR A 1 97 ? -5.943 -4.152 -10.374 1.00 68.19 97 THR A CA 1
ATOM 750 C C . THR A 1 97 ? -5.407 -3.122 -9.380 1.00 68.19 97 THR A C 1
ATOM 752 O O . THR A 1 97 ? -5.350 -3.381 -8.183 1.00 68.19 97 THR A O 1
ATOM 755 N N . SER A 1 98 ? -5.005 -1.946 -9.867 1.00 67.75 98 SER A N 1
ATOM 756 C CA . SER A 1 98 ? -4.635 -0.787 -9.037 1.00 67.75 98 SER A CA 1
ATOM 757 C C . SER A 1 98 ? -5.854 -0.156 -8.358 1.00 67.75 98 SER A C 1
ATOM 759 O O . SER A 1 98 ? -6.972 -0.334 -8.824 1.00 67.75 98 SER A O 1
ATOM 761 N N . GLY A 1 99 ? -5.632 0.660 -7.324 1.00 61.25 99 GLY A N 1
ATOM 762 C CA . GLY A 1 99 ? -6.619 1.634 -6.847 1.00 61.25 99 GLY A CA 1
ATOM 763 C C . GLY A 1 99 ? -7.504 1.177 -5.688 1.00 61.25 99 GLY A C 1
ATOM 764 O O . GLY A 1 99 ? -8.515 1.821 -5.418 1.00 61.25 99 GLY A O 1
ATOM 765 N N . HIS A 1 100 ? -7.162 0.094 -4.986 1.00 64.19 100 HIS A N 1
ATOM 766 C CA . HIS A 1 100 ? -7.928 -0.312 -3.801 1.00 64.19 100 HIS A CA 1
ATOM 767 C C . HIS A 1 100 ? -7.480 0.457 -2.567 1.00 64.19 100 HIS A C 1
ATOM 769 O O . HIS A 1 100 ? -6.309 0.828 -2.428 1.00 64.19 100 HIS A O 1
ATOM 775 N N . ILE A 1 101 ? -8.430 0.669 -1.660 1.00 68.19 101 ILE A N 1
ATOM 776 C CA . ILE A 1 101 ? -8.220 1.449 -0.449 1.00 68.19 101 ILE A CA 1
ATOM 777 C C . ILE A 1 101 ? -7.821 0.520 0.692 1.00 68.19 101 ILE A C 1
ATOM 779 O O . ILE A 1 101 ? -8.451 -0.506 0.950 1.00 68.19 101 ILE A O 1
ATOM 783 N N . VAL A 1 102 ? -6.776 0.910 1.407 1.00 66.25 102 VAL A N 1
ATOM 784 C CA . VAL A 1 102 ? -6.383 0.296 2.671 1.00 66.25 102 VAL A CA 1
ATOM 785 C C . VAL A 1 102 ? -6.763 1.283 3.760 1.00 66.25 102 VAL A C 1
ATOM 787 O O . VAL A 1 102 ? -6.194 2.371 3.848 1.00 66.25 102 VAL A O 1
ATOM 790 N N . ARG A 1 103 ? -7.774 0.929 4.547 1.00 71.12 103 ARG A N 1
ATOM 791 C CA . ARG A 1 103 ? -8.187 1.686 5.728 1.00 71.12 103 ARG A CA 1
ATOM 792 C C . ARG A 1 103 ? -8.723 0.728 6.774 1.00 71.12 103 ARG A C 1
ATOM 794 O O . ARG A 1 103 ? -9.155 -0.378 6.454 1.00 71.12 103 ARG A O 1
ATOM 801 N N . LEU A 1 104 ? -8.748 1.179 8.017 1.00 67.25 104 LEU A N 1
ATOM 802 C CA . LEU A 1 104 ? -9.443 0.451 9.066 1.00 67.25 104 LEU A CA 1
ATOM 803 C C . LEU A 1 104 ? -10.951 0.385 8.779 1.00 67.25 104 LEU A C 1
ATOM 805 O O . LEU A 1 104 ? -11.538 1.390 8.349 1.00 67.25 104 LEU A O 1
ATOM 809 N N . PRO A 1 105 ? -11.605 -0.756 9.057 1.00 56.84 105 PRO A N 1
ATOM 810 C CA . PRO A 1 105 ? -13.055 -0.823 9.084 1.00 56.84 105 PRO A CA 1
ATOM 811 C C . PRO A 1 105 ? -13.610 0.147 10.128 1.00 56.84 105 PRO A C 1
ATOM 813 O O . PRO A 1 105 ? -13.004 0.398 11.167 1.00 56.84 105 PRO A O 1
ATOM 816 N N . ARG A 1 106 ? -14.766 0.747 9.823 1.00 53.62 106 ARG A N 1
ATOM 817 C CA . ARG A 1 106 ? -15.383 1.779 10.664 1.00 53.62 106 ARG A CA 1
ATOM 818 C C . ARG A 1 106 ? -15.721 1.193 12.041 1.00 53.62 106 ARG A C 1
ATOM 820 O O . ARG A 1 106 ? -16.739 0.531 12.193 1.00 53.62 106 ARG A O 1
ATOM 827 N N . SER A 1 107 ? -14.898 1.501 13.036 1.00 50.41 107 SER A N 1
ATOM 828 C CA . SER A 1 107 ? -15.231 1.419 14.456 1.00 50.41 107 SER A CA 1
ATOM 829 C C . SER A 1 107 ? -14.896 2.765 15.077 1.00 50.41 107 SER A C 1
ATOM 831 O O . SER A 1 107 ? -13.854 2.956 15.701 1.00 50.41 107 SER A O 1
ATOM 833 N N . ASN A 1 108 ? -15.797 3.727 14.876 1.00 48.94 108 ASN A N 1
ATOM 834 C CA . ASN A 1 108 ? -15.851 4.891 15.744 1.00 48.94 108 ASN A CA 1
ATOM 835 C C . ASN A 1 108 ? -16.005 4.325 17.167 1.00 48.94 108 ASN A C 1
ATOM 837 O O . ASN A 1 108 ? -16.975 3.614 17.386 1.00 48.94 108 ASN A O 1
ATOM 841 N N . THR A 1 109 ? -15.083 4.631 18.087 1.00 45.53 109 THR A N 1
ATOM 842 C CA . THR A 1 109 ? -15.166 4.362 19.543 1.00 45.53 109 THR A CA 1
ATOM 843 C C . THR A 1 109 ? -14.597 3.061 20.137 1.00 45.53 109 THR A C 1
ATOM 845 O O . THR A 1 109 ? -15.063 2.656 21.201 1.00 45.53 109 THR A O 1
ATOM 848 N N . SER A 1 110 ? -13.556 2.424 19.592 1.00 46.97 110 SER A N 1
ATOM 849 C CA . SER A 1 110 ? -12.810 1.458 20.423 1.00 46.97 110 SER A CA 1
ATOM 850 C C . SER A 1 110 ? -11.718 2.183 21.217 1.00 46.97 110 SER A C 1
ATOM 852 O O . SER A 1 110 ? -10.704 2.568 20.651 1.00 46.97 110 SER A O 1
ATOM 854 N N . GLN A 1 111 ? -11.878 2.310 22.540 1.00 52.53 111 GLN A N 1
ATOM 855 C CA . GLN A 1 111 ? -10.800 2.658 23.493 1.00 52.53 111 GLN A CA 1
ATOM 856 C C . GLN A 1 111 ? -9.679 1.590 23.557 1.00 52.53 111 GLN A C 1
ATOM 858 O O . GLN A 1 111 ? -8.944 1.500 24.537 1.00 52.53 111 GLN A O 1
ATOM 863 N N . GLN A 1 112 ? -9.588 0.724 22.552 1.00 61.91 112 GLN A N 1
ATOM 864 C CA . GLN A 1 112 ? -8.670 -0.400 22.486 1.00 61.91 112 GLN A CA 1
ATOM 865 C C . GLN A 1 112 ? -7.674 -0.160 21.365 1.00 61.91 112 GLN A C 1
ATOM 867 O O . GLN A 1 112 ? -8.031 0.384 20.321 1.00 61.91 112 GLN A O 1
ATOM 872 N N . SER A 1 113 ? -6.440 -0.603 21.601 1.00 72.31 113 SER A N 1
ATOM 873 C CA . SER A 1 113 ? -5.405 -0.590 20.581 1.00 72.31 113 SER A CA 1
ATOM 874 C C . SER A 1 113 ? -5.861 -1.389 19.359 1.00 72.31 113 SER A C 1
ATOM 876 O O . SER A 1 113 ? -6.373 -2.503 19.491 1.00 72.31 113 SER A O 1
ATOM 878 N N . GLN A 1 114 ? -5.691 -0.804 18.179 1.00 84.38 114 GLN A N 1
ATOM 879 C CA . GLN A 1 114 ? -5.972 -1.432 16.900 1.00 84.38 114 GLN A CA 1
ATOM 880 C C . GLN A 1 114 ? -4.667 -1.918 16.282 1.00 84.38 114 GLN A C 1
ATOM 882 O O . GLN A 1 114 ? -3.668 -1.201 16.253 1.00 84.38 114 GLN A O 1
ATOM 887 N N . TYR A 1 115 ? -4.689 -3.145 15.775 1.00 88.81 115 TYR A N 1
ATOM 888 C CA . TYR A 1 115 ? -3.567 -3.750 15.076 1.00 88.81 115 TYR A CA 1
ATOM 889 C C . TYR A 1 115 ? -4.096 -4.481 13.848 1.00 88.81 115 TYR A C 1
ATOM 891 O O . TYR A 1 115 ? -4.929 -5.382 13.973 1.00 88.81 115 TYR A O 1
ATOM 899 N N . CYS A 1 116 ? -3.624 -4.076 12.673 1.00 90.88 116 CYS A N 1
ATOM 900 C CA . CYS A 1 116 ? -4.043 -4.644 11.401 1.00 90.88 116 CYS A CA 1
ATOM 901 C C . CYS A 1 116 ? -2.854 -4.897 10.496 1.00 90.88 116 CYS A C 1
ATOM 903 O O . CYS A 1 116 ? -1.980 -4.045 10.352 1.00 90.88 116 CYS A O 1
ATOM 905 N N . THR A 1 117 ? -2.866 -6.043 9.831 1.00 93.00 117 THR A N 1
ATOM 906 C CA . THR A 1 117 ? -1.905 -6.362 8.779 1.00 93.00 117 THR A CA 1
ATOM 907 C C . THR A 1 117 ? -2.607 -6.582 7.447 1.00 93.00 117 THR A C 1
ATOM 909 O O . THR A 1 117 ? -3.732 -7.081 7.380 1.00 93.00 117 THR A O 1
ATOM 912 N N . TRP A 1 118 ? -1.930 -6.206 6.371 1.00 93.44 118 TRP A N 1
ATOM 913 C CA . TRP A 1 118 ? -2.339 -6.492 5.006 1.00 93.44 118 TRP A CA 1
ATOM 914 C C . TRP A 1 118 ? -1.133 -6.986 4.226 1.00 93.44 118 TRP A C 1
ATOM 916 O O . TRP A 1 118 ? -0.107 -6.309 4.197 1.00 93.44 118 TRP A O 1
ATOM 926 N N . SER A 1 119 ? -1.279 -8.129 3.566 1.00 93.50 119 SER A N 1
ATOM 927 C CA . SER A 1 119 ? -0.268 -8.658 2.650 1.00 93.50 119 SER A CA 1
ATOM 928 C C . SER A 1 119 ? -0.808 -8.608 1.231 1.00 93.50 119 SER A C 1
ATOM 930 O O . SER A 1 119 ? -1.826 -9.229 0.914 1.00 93.50 119 SER A O 1
ATOM 932 N N . LEU A 1 120 ? -0.136 -7.844 0.380 1.00 92.31 120 LEU A N 1
ATOM 933 C CA . LEU A 1 120 ? -0.492 -7.674 -1.020 1.00 92.31 120 LEU A CA 1
ATOM 934 C C . LEU A 1 120 ? 0.412 -8.552 -1.879 1.00 92.31 120 LEU A C 1
ATOM 936 O O . LEU A 1 120 ? 1.634 -8.438 -1.798 1.00 92.31 120 LEU A O 1
ATOM 940 N N . GLU A 1 121 ? -0.185 -9.393 -2.719 1.00 92.25 121 GLU A N 1
ATOM 941 C CA . GLU A 1 121 ? 0.535 -10.270 -3.644 1.00 92.25 121 GLU A CA 1
ATOM 942 C C . GLU A 1 121 ? 0.104 -9.984 -5.085 1.00 92.25 121 GLU A C 1
ATOM 944 O O . GLU A 1 121 ? -1.019 -10.269 -5.492 1.00 92.25 121 GLU A O 1
ATOM 949 N N . ALA A 1 122 ? 1.005 -9.415 -5.872 1.00 89.75 122 ALA A N 1
ATOM 950 C CA . ALA A 1 122 ? 0.820 -9.148 -7.289 1.00 89.75 122 ALA A CA 1
ATOM 951 C C . ALA A 1 122 ? 1.397 -10.281 -8.161 1.00 89.75 122 ALA A C 1
ATOM 953 O O . ALA A 1 122 ? 2.225 -11.070 -7.695 1.00 89.75 122 ALA A O 1
ATOM 954 N N . PRO A 1 123 ? 1.042 -10.349 -9.457 1.00 89.56 123 PRO A N 1
ATOM 955 C CA . PRO A 1 123 ? 1.693 -11.251 -10.402 1.00 89.56 123 PRO A CA 1
ATOM 956 C C . PRO A 1 123 ? 3.211 -11.030 -10.476 1.00 89.56 123 PRO A C 1
ATOM 958 O O . PRO A 1 123 ? 3.697 -9.898 -10.394 1.00 89.56 123 PRO A O 1
ATOM 961 N N . ALA A 1 124 ? 3.970 -12.106 -10.694 1.00 87.81 124 ALA A N 1
ATOM 962 C CA . ALA A 1 124 ? 5.421 -12.035 -10.866 1.00 87.81 124 ALA A CA 1
ATOM 963 C C . ALA A 1 124 ? 5.820 -11.070 -12.002 1.00 87.81 124 ALA A C 1
ATOM 965 O O . ALA A 1 124 ? 5.166 -11.007 -13.041 1.00 87.81 124 ALA A O 1
ATOM 966 N N . GLY A 1 125 ? 6.907 -10.317 -11.804 1.00 83.56 125 GLY A N 1
ATOM 967 C CA . GLY A 1 125 ? 7.327 -9.258 -12.736 1.00 83.56 125 GLY A CA 1
ATOM 968 C C . GLY A 1 125 ? 6.557 -7.939 -12.582 1.00 83.56 125 GLY A C 1
ATOM 969 O O . GLY A 1 125 ? 6.716 -7.035 -13.405 1.00 83.56 125 GLY A O 1
ATOM 970 N N . SER A 1 126 ? 5.740 -7.827 -11.534 1.00 86.38 126 SER A N 1
ATOM 971 C CA . SER A 1 126 ? 5.068 -6.594 -11.123 1.00 86.38 126 SER A CA 1
ATOM 972 C C . SER A 1 126 ? 5.680 -6.042 -9.835 1.00 86.38 126 SER A C 1
ATOM 974 O O . SER A 1 126 ? 6.390 -6.750 -9.120 1.00 86.38 126 SER A O 1
ATOM 976 N N . PHE A 1 127 ? 5.365 -4.792 -9.522 1.00 86.56 127 PHE A N 1
ATOM 977 C CA . PHE A 1 127 ? 5.630 -4.163 -8.235 1.00 86.56 127 PHE A CA 1
ATOM 978 C C . PHE A 1 127 ? 4.430 -3.324 -7.796 1.00 86.56 127 PHE A C 1
ATOM 980 O O . PHE A 1 127 ? 3.558 -2.973 -8.596 1.00 86.56 127 PHE A O 1
ATOM 987 N N . ILE A 1 128 ? 4.379 -3.033 -6.502 1.00 89.44 128 ILE A N 1
ATOM 988 C CA . ILE A 1 128 ? 3.251 -2.410 -5.823 1.00 89.44 128 ILE A CA 1
ATOM 989 C C . ILE A 1 128 ? 3.727 -1.086 -5.234 1.00 89.44 128 ILE A C 1
ATOM 991 O O . ILE A 1 128 ? 4.722 -1.028 -4.514 1.00 89.44 128 ILE A O 1
ATOM 995 N N . LEU A 1 129 ? 3.009 -0.012 -5.535 1.00 88.00 129 LEU A N 1
ATOM 996 C CA . LEU A 1 129 ? 3.190 1.294 -4.917 1.00 88.00 129 LEU A CA 1
ATOM 997 C C . LEU A 1 129 ? 2.107 1.496 -3.864 1.00 88.00 129 LEU A C 1
ATOM 999 O O . LEU A 1 129 ? 0.937 1.546 -4.219 1.00 88.00 129 LEU A O 1
ATOM 1003 N N . PHE A 1 130 ? 2.473 1.671 -2.601 1.00 90.31 130 PHE A N 1
ATOM 1004 C CA . PHE A 1 130 ? 1.554 2.089 -1.549 1.00 90.31 130 PHE A CA 1
ATOM 1005 C C . PHE A 1 130 ? 1.702 3.581 -1.263 1.00 90.31 130 PHE A C 1
ATOM 1007 O O . PHE A 1 130 ? 2.815 4.105 -1.188 1.00 90.31 130 PHE A O 1
ATOM 1014 N N . ARG A 1 131 ? 0.574 4.262 -1.073 1.00 85.94 131 ARG A N 1
ATOM 1015 C CA . ARG A 1 131 ? 0.519 5.683 -0.739 1.00 85.94 131 ARG A CA 1
ATOM 1016 C C . ARG A 1 131 ? -0.533 5.947 0.323 1.00 85.94 131 ARG A C 1
ATOM 1018 O O . ARG A 1 131 ? -1.676 5.536 0.151 1.00 85.94 131 ARG A O 1
ATOM 1025 N N . THR A 1 132 ? -0.203 6.752 1.326 1.00 83.88 132 THR A N 1
ATOM 1026 C CA . THR A 1 132 ? -1.214 7.373 2.190 1.00 83.88 132 THR A CA 1
ATOM 1027 C C . THR A 1 132 ? -1.760 8.655 1.567 1.00 83.88 132 THR A C 1
ATOM 1029 O O . THR A 1 132 ? -1.012 9.487 1.058 1.00 83.88 132 THR A O 1
ATOM 1032 N N . SER A 1 133 ? -3.081 8.813 1.564 1.00 77.69 133 SER A N 1
ATOM 1033 C CA . SER A 1 133 ? -3.764 10.060 1.191 1.00 77.69 133 SER A CA 1
ATOM 1034 C C . SER A 1 133 ? -4.239 10.846 2.404 1.00 77.69 133 SER A C 1
ATOM 1036 O O . SER A 1 133 ? -4.390 12.058 2.317 1.00 77.69 133 SER A O 1
ATOM 1038 N N . TYR A 1 134 ? -4.490 10.151 3.508 1.00 79.50 134 TYR A N 1
ATOM 1039 C CA . TYR A 1 134 ? -4.878 10.731 4.780 1.0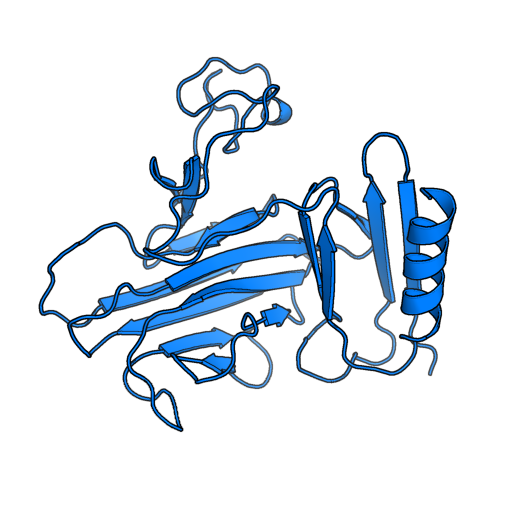0 79.50 134 TYR A CA 1
ATOM 1040 C C . TYR A 1 134 ? -4.187 9.955 5.891 1.00 79.50 134 TYR A C 1
ATOM 1042 O O . TYR A 1 134 ? -4.107 8.725 5.841 1.00 79.50 134 TYR A O 1
ATOM 1050 N N . LEU A 1 135 ? -3.692 10.685 6.876 1.00 82.31 135 LEU A N 1
ATOM 1051 C CA . LEU A 1 135 ? -3.082 10.143 8.069 1.00 82.31 135 LEU A CA 1
ATOM 1052 C C . LEU A 1 135 ? -3.510 11.037 9.222 1.00 82.31 135 LEU A C 1
ATOM 1054 O O . LEU A 1 135 ? -3.456 12.257 9.112 1.00 82.31 135 LEU A O 1
ATOM 1058 N N . ASP A 1 136 ? -3.972 10.409 10.284 1.00 83.62 136 ASP A N 1
ATOM 1059 C CA . ASP A 1 136 ? -4.207 11.002 11.581 1.00 83.62 136 ASP A CA 1
ATOM 1060 C C . ASP A 1 136 ? -3.884 9.921 12.606 1.00 83.62 136 ASP A C 1
ATOM 1062 O O . ASP A 1 136 ? -4.649 8.988 12.830 1.00 83.62 136 ASP A O 1
ATOM 1066 N N . LEU A 1 137 ? -2.682 10.019 13.154 1.00 86.19 137 LEU A N 1
ATOM 1067 C CA . LEU A 1 137 ? -2.143 9.165 14.201 1.00 86.19 137 LEU A CA 1
ATOM 1068 C C . LEU A 1 137 ? -1.431 10.060 15.208 1.00 86.19 137 LEU A C 1
ATOM 1070 O O . LEU A 1 137 ? -1.133 11.222 14.930 1.00 86.19 137 LEU A O 1
ATOM 1074 N N . LYS A 1 138 ? -1.076 9.531 16.374 1.00 87.94 138 LYS A N 1
ATOM 1075 C CA . LYS A 1 138 ? -0.252 10.298 17.305 1.00 87.94 138 LYS A CA 1
ATOM 1076 C C . LYS A 1 138 ? 1.107 10.613 16.684 1.00 87.94 138 LYS A C 1
ATOM 1078 O O . LYS A 1 138 ? 1.825 9.726 16.223 1.00 87.94 138 LYS A O 1
ATOM 1083 N N . SER A 1 139 ? 1.469 11.891 16.708 1.00 88.19 139 SER A N 1
ATOM 1084 C CA . SER A 1 139 ? 2.775 12.343 16.241 1.00 88.19 139 SER A CA 1
ATOM 1085 C C . SER A 1 139 ? 3.880 11.963 17.228 1.00 88.19 139 SER A C 1
ATOM 1087 O O . SER A 1 139 ? 3.720 12.108 18.443 1.00 88.19 139 SER A O 1
ATOM 1089 N N . SER A 1 140 ? 5.007 11.473 16.713 1.00 88.62 140 SER A N 1
ATOM 1090 C CA . SER A 1 140 ? 6.237 11.250 17.478 1.00 88.62 140 SER A CA 1
ATOM 1091 C C . SER A 1 140 ? 7.438 11.147 16.538 1.00 88.62 140 SER A C 1
ATOM 1093 O O . SER A 1 140 ? 7.282 10.770 15.380 1.00 88.62 140 SER A O 1
ATOM 1095 N N . ASP A 1 141 ? 8.644 11.397 17.048 1.00 85.69 141 ASP A N 1
ATOM 1096 C CA . ASP A 1 141 ? 9.869 11.376 16.232 1.00 85.69 141 ASP A CA 1
ATOM 1097 C C . ASP A 1 141 ? 10.189 9.995 15.639 1.00 85.69 141 ASP A C 1
ATOM 1099 O O . ASP A 1 141 ? 10.865 9.884 14.620 1.00 85.69 141 ASP A O 1
ATOM 1103 N N . THR A 1 142 ? 9.724 8.925 16.290 1.00 87.00 142 THR A N 1
ATOM 1104 C CA . THR A 1 142 ? 10.052 7.537 15.922 1.00 87.00 142 THR A CA 1
ATOM 1105 C C . THR A 1 142 ? 8.854 6.727 15.439 1.00 87.00 142 THR A C 1
ATOM 1107 O O . THR A 1 142 ? 9.043 5.608 14.962 1.00 87.00 142 THR A O 1
ATOM 1110 N N . CYS A 1 143 ? 7.631 7.256 15.572 1.00 90.75 143 CYS A N 1
ATOM 1111 C CA . CYS A 1 143 ? 6.386 6.546 15.273 1.00 90.75 143 CYS A CA 1
ATOM 1112 C C . CYS A 1 143 ? 6.353 5.144 15.905 1.00 90.75 143 CYS A C 1
ATOM 1114 O O . CYS A 1 143 ? 6.094 4.152 15.239 1.00 90.75 143 CYS A O 1
ATOM 1116 N N . SER A 1 144 ? 6.728 5.011 17.179 1.00 90.06 144 SER A N 1
ATOM 1117 C CA . SER A 1 144 ? 6.922 3.694 17.803 1.00 90.06 144 SER A CA 1
ATOM 1118 C C . SER A 1 144 ? 5.638 3.059 18.343 1.00 90.06 144 SER A C 1
ATOM 1120 O O . SER A 1 144 ? 5.552 1.834 18.388 1.00 90.06 144 SER A O 1
ATOM 1122 N N . THR A 1 145 ? 4.653 3.869 18.740 1.00 88.19 145 THR A N 1
ATOM 1123 C CA . THR A 1 145 ? 3.394 3.411 19.362 1.00 88.19 145 THR A CA 1
ATOM 1124 C C . THR A 1 145 ? 2.206 3.411 18.413 1.00 88.19 145 THR A C 1
ATOM 1126 O O . THR A 1 145 ? 1.309 2.579 18.543 1.00 88.19 145 THR A O 1
ATOM 1129 N N . ASP A 1 146 ? 2.209 4.364 17.488 1.00 89.50 146 ASP A N 1
ATOM 1130 C CA . ASP A 1 146 ? 1.158 4.619 16.519 1.00 89.50 146 ASP A CA 1
ATOM 1131 C C . ASP A 1 146 ? 1.843 4.771 15.169 1.00 89.50 146 ASP A C 1
ATOM 1133 O O . ASP A 1 146 ? 2.685 5.658 15.004 1.00 89.50 146 ASP A O 1
ATOM 1137 N N . PHE A 1 147 ? 1.570 3.869 14.233 1.00 91.81 147 PHE A N 1
ATOM 1138 C CA . PHE A 1 147 ? 2.247 3.862 12.948 1.00 91.81 147 PHE A CA 1
ATOM 1139 C C . PHE A 1 147 ? 1.509 3.096 11.864 1.00 91.81 147 PHE A C 1
ATOM 1141 O O . PHE A 1 147 ? 0.741 2.168 12.108 1.00 91.81 147 PHE A O 1
ATOM 1148 N N . ILE A 1 148 ? 1.883 3.435 10.638 1.00 92.81 148 ILE A N 1
ATOM 1149 C CA . ILE A 1 148 ? 1.847 2.537 9.498 1.00 92.81 148 ILE A CA 1
ATOM 1150 C C . ILE A 1 148 ? 3.289 2.157 9.186 1.00 92.81 148 ILE A C 1
ATOM 1152 O O . ILE A 1 148 ? 4.173 3.012 9.122 1.00 92.81 148 ILE A O 1
ATOM 1156 N N . GLU A 1 149 ? 3.527 0.873 8.994 1.00 93.88 149 GLU A N 1
ATOM 1157 C CA . GLU A 1 149 ? 4.789 0.315 8.552 1.00 93.88 149 GLU A CA 1
ATOM 1158 C C . GLU A 1 149 ? 4.580 -0.401 7.224 1.00 93.88 149 GLU A C 1
ATOM 1160 O O . GLU A 1 149 ? 3.651 -1.191 7.079 1.00 93.88 149 GLU A O 1
ATOM 1165 N N . VAL A 1 150 ? 5.452 -0.132 6.259 1.00 94.31 150 VAL A N 1
ATOM 1166 C CA . VAL A 1 150 ? 5.446 -0.779 4.949 1.00 94.31 150 VAL A CA 1
ATOM 1167 C C . VAL A 1 150 ? 6.749 -1.539 4.764 1.00 94.31 150 VAL A C 1
ATOM 1169 O O . VAL A 1 150 ? 7.839 -0.996 4.985 1.00 94.31 150 VAL A O 1
ATOM 1172 N N . TYR A 1 151 ? 6.635 -2.794 4.346 1.00 93.38 151 TYR A N 1
ATOM 1173 C CA . TYR A 1 151 ? 7.753 -3.703 4.152 1.00 93.38 151 TYR A CA 1
ATOM 1174 C C . TYR A 1 151 ? 7.569 -4.510 2.868 1.00 93.38 151 TYR A C 1
ATOM 1176 O O . TYR A 1 151 ? 6.554 -5.161 2.671 1.00 93.38 151 TYR A O 1
ATOM 1184 N N . ASP A 1 152 ? 8.557 -4.491 1.982 1.00 88.44 152 ASP A N 1
ATOM 1185 C CA . ASP A 1 152 ? 8.508 -5.194 0.693 1.00 88.44 152 ASP A CA 1
ATOM 1186 C C . ASP A 1 152 ? 9.114 -6.609 0.750 1.00 88.44 152 ASP A C 1
ATOM 1188 O O . ASP A 1 152 ? 9.389 -7.221 -0.283 1.00 88.44 152 ASP A O 1
ATOM 1192 N N . GLY A 1 153 ? 9.384 -7.126 1.952 1.00 84.69 153 GLY A N 1
ATOM 1193 C CA . GLY A 1 153 ? 10.096 -8.390 2.137 1.00 84.69 153 GLY A CA 1
ATOM 1194 C C . GLY A 1 153 ? 11.622 -8.269 2.051 1.00 84.69 153 GLY A C 1
ATOM 1195 O O . GLY A 1 153 ? 12.312 -9.201 2.475 1.00 84.69 153 GLY A O 1
ATOM 1196 N N . GLN A 1 154 ? 12.168 -7.156 1.535 1.00 80.31 154 GLN A N 1
ATOM 1197 C CA . GLN A 1 154 ? 13.603 -6.973 1.288 1.00 80.31 154 GLN A CA 1
ATOM 1198 C C . GLN A 1 154 ? 14.089 -5.527 1.496 1.00 80.31 154 GLN A C 1
ATOM 1200 O O . GLN A 1 154 ? 14.036 -4.675 0.608 1.00 80.31 154 GLN A O 1
ATOM 1205 N N . GLY A 1 155 ? 14.780 -5.290 2.609 1.00 79.12 155 GLY A N 1
ATOM 1206 C CA . GLY A 1 155 ? 15.437 -4.013 2.896 1.00 79.12 155 GLY A CA 1
ATOM 1207 C C . GLY A 1 155 ? 14.856 -3.339 4.139 1.00 79.12 155 GLY A C 1
ATOM 1208 O O . GLY A 1 155 ? 14.459 -4.043 5.070 1.00 79.12 155 GLY A O 1
ATOM 1209 N N . PRO A 1 156 ? 14.872 -1.997 4.218 1.00 85.56 156 PRO A N 1
ATOM 1210 C CA . PRO A 1 156 ? 14.363 -1.278 5.375 1.00 85.56 156 PRO A CA 1
ATOM 1211 C C . PRO A 1 156 ? 12.834 -1.343 5.458 1.00 85.56 156 PRO A C 1
ATOM 1213 O O . PRO A 1 156 ? 12.133 -1.364 4.449 1.00 85.56 156 PRO A O 1
ATOM 1216 N N . ARG A 1 157 ? 12.329 -1.310 6.692 1.00 91.19 157 ARG A N 1
ATOM 1217 C CA . ARG A 1 157 ? 10.918 -1.060 6.996 1.00 91.19 157 ARG A CA 1
ATOM 1218 C C . ARG A 1 157 ? 10.675 0.442 7.014 1.00 91.19 157 ARG A C 1
ATOM 1220 O O . ARG A 1 157 ? 11.427 1.175 7.657 1.00 91.19 157 ARG A O 1
ATOM 1227 N N . TYR A 1 158 ? 9.634 0.891 6.329 1.00 90.94 158 TYR A N 1
ATOM 1228 C CA . TYR A 1 158 ? 9.264 2.302 6.280 1.00 90.94 158 TYR A CA 1
ATOM 1229 C C . TYR A 1 158 ? 8.134 2.563 7.246 1.00 90.94 158 TYR A C 1
ATOM 1231 O O . TYR A 1 158 ? 7.017 2.120 7.003 1.00 90.94 158 TYR A O 1
ATOM 1239 N N . ARG A 1 159 ? 8.425 3.289 8.322 1.00 91.12 159 ARG A N 1
ATOM 1240 C CA . ARG A 1 159 ? 7.441 3.618 9.345 1.00 91.12 159 ARG A CA 1
ATOM 1241 C C . ARG A 1 159 ? 7.078 5.092 9.297 1.00 91.12 159 ARG A C 1
ATOM 1243 O O . ARG A 1 159 ? 7.961 5.941 9.204 1.00 91.12 159 ARG A O 1
ATOM 1250 N N . PHE A 1 160 ? 5.788 5.385 9.363 1.00 89.12 160 PHE A N 1
ATOM 1251 C CA . PHE A 1 160 ? 5.277 6.747 9.404 1.00 89.12 160 PHE A CA 1
ATOM 1252 C C . PHE A 1 160 ? 4.019 6.854 10.268 1.00 89.12 160 PHE A C 1
ATOM 1254 O O . PHE A 1 160 ? 3.220 5.929 10.379 1.00 89.12 160 PHE A O 1
ATOM 1261 N N . CYS A 1 161 ? 3.868 8.019 10.878 1.00 88.88 161 CYS A N 1
ATOM 1262 C CA . CYS A 1 161 ? 2.753 8.480 11.694 1.00 88.88 161 CYS A CA 1
ATOM 1263 C C . CYS A 1 161 ? 2.537 9.965 11.376 1.00 88.88 161 CYS A C 1
ATOM 1265 O O . CYS A 1 161 ? 3.184 10.493 10.463 1.00 88.88 161 CYS A O 1
ATOM 1267 N N . GLN A 1 162 ? 1.638 10.646 12.087 1.00 85.88 162 GLN A N 1
ATOM 1268 C CA . GLN A 1 162 ? 1.404 12.065 11.840 1.00 85.88 162 GLN A CA 1
ATOM 1269 C C . GLN A 1 162 ? 2.696 12.870 12.007 1.00 85.88 162 GLN A C 1
ATOM 1271 O O . GLN A 1 162 ? 3.343 12.830 13.055 1.00 85.88 162 GLN A O 1
ATOM 1276 N N . SER A 1 163 ? 3.057 13.632 10.981 1.00 75.31 163 SER A N 1
ATOM 1277 C CA . SER A 1 163 ? 4.151 14.599 11.023 1.00 75.31 163 SER A CA 1
ATOM 1278 C C . SER A 1 163 ? 3.673 15.928 10.449 1.00 75.31 163 SER A C 1
ATOM 1280 O O . SER A 1 163 ? 2.681 15.976 9.729 1.00 75.31 163 SER A O 1
ATOM 1282 N N . ASN A 1 164 ? 4.396 17.016 10.719 1.00 56.41 164 ASN A N 1
ATOM 1283 C CA . ASN A 1 164 ? 4.104 18.339 10.147 1.00 56.41 164 ASN A CA 1
ATOM 1284 C C . ASN A 1 164 ? 4.319 18.410 8.615 1.00 56.41 164 ASN A C 1
ATOM 1286 O O . ASN A 1 164 ? 4.256 19.491 8.037 1.00 56.41 164 ASN A O 1
ATOM 1290 N N . GLU A 1 165 ? 4.607 17.283 7.957 1.00 54.41 165 GLU A N 1
ATOM 1291 C CA . GLU A 1 165 ? 4.782 17.216 6.509 1.00 54.41 165 GLU A CA 1
ATOM 1292 C C . GLU A 1 165 ? 3.427 16.948 5.860 1.00 54.41 165 GLU A C 1
ATOM 1294 O O . GLU A 1 165 ? 2.812 15.909 6.083 1.00 54.41 165 GLU A O 1
ATOM 1299 N N . THR A 1 166 ? 2.987 17.880 5.022 1.00 52.31 166 THR A N 1
ATOM 1300 C CA . THR A 1 166 ? 1.772 17.776 4.204 1.00 52.31 166 THR A CA 1
ATOM 1301 C C . THR A 1 166 ? 1.906 16.788 3.040 1.00 52.31 166 THR A C 1
ATOM 1303 O O . THR A 1 166 ? 0.949 16.598 2.290 1.00 52.31 166 THR A O 1
ATOM 1306 N N . ASP A 1 167 ? 3.079 16.171 2.860 1.00 57.31 167 ASP A N 1
ATOM 1307 C CA . ASP A 1 167 ? 3.333 15.260 1.751 1.00 57.31 167 ASP A CA 1
ATOM 1308 C C . ASP A 1 167 ? 2.840 13.835 2.047 1.00 57.31 167 ASP A C 1
ATOM 1310 O O . ASP A 1 167 ? 3.118 13.269 3.111 1.00 57.31 167 ASP A O 1
ATOM 1314 N N . PRO A 1 168 ? 2.141 13.205 1.086 1.00 64.50 168 PRO A N 1
ATOM 1315 C CA . PRO A 1 168 ? 1.719 11.821 1.214 1.00 64.50 168 PRO A CA 1
ATOM 1316 C C . PRO A 1 168 ? 2.925 10.892 1.350 1.00 64.50 168 PRO A C 1
ATOM 1318 O O . PRO A 1 168 ? 3.896 10.992 0.597 1.00 64.50 168 PRO A O 1
ATOM 1321 N N . LYS A 1 169 ? 2.847 9.933 2.275 1.00 84.38 169 LYS A N 1
ATOM 1322 C CA . LYS A 1 169 ? 3.910 8.944 2.469 1.00 84.38 169 LYS A CA 1
ATOM 1323 C C . LYS A 1 169 ? 3.756 7.861 1.411 1.00 84.38 169 LYS A C 1
ATOM 1325 O O . LYS A 1 169 ? 2.682 7.274 1.274 1.00 84.38 169 LYS A O 1
ATOM 1330 N N . VAL A 1 170 ? 4.815 7.626 0.638 1.00 85.75 170 VAL A N 1
ATOM 1331 C CA . VAL A 1 170 ? 4.798 6.714 -0.512 1.00 85.75 170 VAL A CA 1
ATOM 1332 C C . VAL A 1 170 ? 5.944 5.722 -0.429 1.00 85.75 170 VAL A C 1
ATOM 1334 O O . VAL A 1 170 ? 7.074 6.098 -0.125 1.00 85.75 170 VAL A O 1
ATOM 1337 N N . VAL A 1 171 ? 5.644 4.456 -0.714 1.00 89.38 171 VAL A N 1
ATOM 1338 C CA . VAL A 1 171 ? 6.606 3.353 -0.720 1.00 89.38 171 VAL A CA 1
ATOM 1339 C C . VAL A 1 171 ? 6.325 2.453 -1.918 1.00 89.38 171 VAL A C 1
ATOM 1341 O O . VAL A 1 171 ? 5.198 1.999 -2.099 1.00 89.38 171 VAL A O 1
ATOM 1344 N N . ALA A 1 172 ? 7.340 2.187 -2.736 1.00 88.38 172 ALA A N 1
ATOM 1345 C CA . ALA A 1 172 ? 7.266 1.226 -3.833 1.00 88.38 172 ALA A CA 1
ATOM 1346 C C . ALA A 1 172 ? 8.023 -0.049 -3.459 1.00 88.38 172 ALA A C 1
ATOM 1348 O O . ALA A 1 172 ? 9.161 0.030 -2.996 1.00 88.38 172 ALA A O 1
ATOM 1349 N N . SER A 1 173 ? 7.431 -1.215 -3.698 1.00 89.56 173 SER A N 1
ATOM 1350 C CA . SER A 1 173 ? 8.090 -2.501 -3.477 1.00 89.56 173 SER A CA 1
ATOM 1351 C C . SER A 1 173 ? 9.206 -2.760 -4.499 1.00 89.56 173 SER A C 1
ATOM 1353 O O . SER A 1 173 ? 9.207 -2.227 -5.615 1.00 89.56 173 SER A O 1
ATOM 1355 N N . ALA A 1 174 ? 10.180 -3.592 -4.121 1.00 83.81 174 ALA A N 1
ATOM 1356 C CA . ALA A 1 174 ? 11.173 -4.147 -5.048 1.00 83.81 174 ALA A CA 1
ATOM 1357 C C . ALA A 1 174 ? 10.671 -5.383 -5.813 1.00 83.81 174 ALA A C 1
ATOM 1359 O O . ALA A 1 174 ? 11.186 -5.704 -6.886 1.00 83.81 174 ALA A O 1
ATOM 1360 N N . SER A 1 175 ? 9.713 -6.091 -5.221 1.00 86.62 175 SER A N 1
ATOM 1361 C CA . SER A 1 175 ? 9.141 -7.350 -5.689 1.00 86.62 175 SER A CA 1
ATOM 1362 C C . SER A 1 175 ? 7.640 -7.197 -5.948 1.00 86.62 175 SER A C 1
ATOM 1364 O O . SER A 1 175 ? 7.075 -6.109 -5.838 1.00 86.62 175 SER A O 1
ATOM 1366 N N . ASN A 1 176 ? 6.976 -8.309 -6.236 1.00 89.88 176 ASN A N 1
ATOM 1367 C CA . ASN A 1 176 ? 5.532 -8.393 -6.391 1.00 89.88 176 ASN A CA 1
ATOM 1368 C C . ASN A 1 176 ? 4.777 -8.516 -5.053 1.00 89.88 176 ASN A C 1
ATOM 1370 O O . ASN A 1 176 ? 3.592 -8.824 -5.068 1.00 89.88 176 ASN A O 1
ATOM 1374 N N . THR A 1 177 ? 5.430 -8.307 -3.908 1.00 92.25 177 THR A N 1
ATOM 1375 C CA . THR A 1 177 ? 4.802 -8.419 -2.584 1.00 92.25 177 THR A CA 1
ATOM 1376 C C . THR A 1 177 ? 4.996 -7.154 -1.762 1.00 92.25 177 THR A C 1
ATOM 1378 O O . THR A 1 177 ? 6.053 -6.524 -1.828 1.00 92.25 177 THR A O 1
ATOM 1381 N N . LEU A 1 178 ? 3.992 -6.796 -0.965 1.00 93.69 178 LEU A N 1
ATOM 1382 C CA . LEU A 1 178 ? 4.067 -5.662 -0.049 1.00 93.69 178 LEU A CA 1
ATOM 1383 C C . LEU A 1 178 ? 3.237 -5.934 1.204 1.00 93.69 178 LEU A C 1
ATOM 1385 O O . LEU A 1 178 ? 2.026 -6.132 1.117 1.00 93.69 178 LEU A O 1
ATOM 1389 N N . ASP A 1 179 ? 3.891 -5.904 2.357 1.00 95.00 179 ASP A N 1
ATOM 1390 C CA . ASP A 1 179 ? 3.261 -6.013 3.664 1.00 95.00 179 ASP A CA 1
ATOM 1391 C C . ASP A 1 179 ? 3.063 -4.623 4.264 1.00 95.00 179 ASP A C 1
ATOM 1393 O O . ASP A 1 179 ? 3.964 -3.778 4.261 1.00 95.00 179 ASP A O 1
ATOM 1397 N N . ILE A 1 180 ? 1.870 -4.392 4.798 1.00 94.69 180 ILE A N 1
ATOM 1398 C CA . ILE A 1 180 ? 1.479 -3.154 5.462 1.00 94.69 180 ILE A CA 1
ATOM 1399 C C . ILE A 1 180 ? 0.999 -3.529 6.858 1.00 94.69 180 ILE A C 1
ATOM 1401 O O . ILE A 1 180 ? 0.098 -4.349 7.012 1.00 94.69 180 ILE A O 1
ATOM 1405 N N . THR A 1 181 ? 1.590 -2.922 7.877 1.00 93.88 181 THR A N 1
ATOM 1406 C CA . THR A 1 181 ? 1.174 -3.074 9.273 1.00 93.88 181 THR A CA 1
ATOM 1407 C C . THR A 1 181 ? 0.693 -1.735 9.789 1.00 93.88 181 THR A C 1
ATOM 1409 O O . THR A 1 181 ? 1.385 -0.733 9.653 1.00 93.88 181 THR A O 1
ATOM 1412 N N . TYR A 1 182 ? -0.479 -1.717 10.399 1.00 92.19 182 TYR A N 1
ATOM 1413 C CA . TYR A 1 182 ? -1.016 -0.582 11.122 1.00 92.19 182 TYR A CA 1
ATOM 1414 C C . TYR A 1 182 ? -1.106 -0.921 12.599 1.00 92.19 182 TYR A C 1
ATOM 1416 O O . TYR A 1 182 ? -1.629 -1.976 12.964 1.00 92.19 182 TYR A O 1
ATOM 1424 N N . GLN A 1 183 ? -0.646 -0.000 13.431 1.00 90.75 183 GLN A N 1
ATOM 1425 C CA . GLN A 1 183 ? -0.824 -0.056 14.867 1.00 90.75 183 GLN A CA 1
ATOM 1426 C C . GLN A 1 183 ? -1.263 1.313 15.371 1.00 90.75 183 GLN A C 1
ATOM 1428 O O . GLN A 1 183 ? -0.640 2.324 15.064 1.00 90.75 183 GLN A O 1
ATOM 1433 N N . GLU A 1 184 ? -2.305 1.328 16.187 1.00 87.31 184 GLU A N 1
ATOM 1434 C CA . GLU A 1 184 ? -2.772 2.499 16.917 1.00 87.31 184 GLU A CA 1
ATOM 1435 C C . GLU A 1 184 ? -3.013 2.076 18.359 1.00 87.31 184 GLU A C 1
ATOM 1437 O O . GLU A 1 184 ? -3.782 1.162 18.646 1.00 87.31 184 GLU A O 1
ATOM 1442 N N . SER A 1 185 ? -2.304 2.700 19.281 1.00 87.50 185 SER A N 1
ATOM 1443 C CA . SER A 1 185 ? -2.413 2.490 20.724 1.00 87.50 185 SER A CA 1
ATOM 1444 C C . SER A 1 185 ? -2.974 3.729 21.426 1.00 87.50 185 SER A C 1
ATOM 1446 O O . SER A 1 185 ? -3.434 3.633 22.565 1.00 87.50 185 SER A O 1
ATOM 1448 N N . SER A 1 186 ? -2.928 4.889 20.768 1.00 84.94 186 SER A N 1
ATOM 1449 C CA . SER A 1 186 ? -3.382 6.169 21.305 1.00 84.94 186 SER A CA 1
ATOM 1450 C C . SER A 1 186 ? -4.820 6.475 20.874 1.00 84.94 186 SER A C 1
ATOM 1452 O O . SER A 1 186 ? -5.112 6.428 19.685 1.00 84.94 186 SER A O 1
ATOM 1454 N N . PRO A 1 187 ? -5.728 6.826 21.802 1.00 80.94 187 PRO A N 1
ATOM 1455 C CA . PRO A 1 187 ? -7.102 7.168 21.451 1.00 80.94 187 PRO A CA 1
ATOM 1456 C C . PRO A 1 187 ? -7.200 8.564 20.820 1.00 80.94 187 PRO A C 1
ATOM 1458 O O . PRO A 1 187 ? -6.358 9.427 21.061 1.00 80.94 187 PRO A O 1
ATOM 1461 N N . GLY A 1 188 ? -8.308 8.818 20.119 1.00 77.19 188 GLY A N 1
ATOM 1462 C CA . GLY A 1 188 ? -8.667 10.159 19.641 1.00 77.19 188 GLY A CA 1
ATOM 1463 C C . GLY A 1 188 ? -8.153 10.511 18.247 1.00 77.19 188 GLY A C 1
ATOM 1464 O O . GLY A 1 188 ? -8.197 11.683 17.886 1.00 77.19 188 GLY A O 1
ATOM 1465 N N . HIS A 1 189 ? -7.709 9.517 17.479 1.00 80.00 189 HIS A N 1
ATOM 1466 C CA . HIS A 1 189 ? -7.261 9.671 16.101 1.00 80.00 189 HIS A CA 1
ATOM 1467 C C . HIS A 1 189 ? -8.233 8.998 15.116 1.00 80.00 189 HIS A C 1
ATOM 1469 O O . HIS A 1 189 ? -8.981 8.084 15.472 1.00 80.00 189 HIS A O 1
ATOM 1475 N N . TYR A 1 190 ? -8.271 9.491 13.877 1.00 77.88 190 TYR A N 1
ATOM 1476 C CA . TYR A 1 190 ? -9.134 8.981 12.802 1.00 77.88 190 TYR A CA 1
ATOM 1477 C C . TYR A 1 190 ? -8.473 7.882 11.951 1.00 77.88 190 TYR A C 1
ATOM 1479 O O . TYR A 1 190 ? -9.121 7.325 11.059 1.00 77.88 190 TYR A O 1
ATOM 1487 N N . GLY A 1 191 ? -7.205 7.557 12.213 1.00 82.25 191 GLY A N 1
ATOM 1488 C CA . GLY A 1 191 ? -6.458 6.504 11.535 1.00 82.25 191 GLY A CA 1
ATOM 1489 C C . GLY A 1 191 ? -5.906 6.951 10.184 1.00 82.25 191 GLY A C 1
ATOM 1490 O O . GLY A 1 191 ? -5.322 8.022 10.053 1.00 82.25 191 GLY A O 1
ATOM 1491 N N . PHE A 1 192 ? -6.037 6.124 9.145 1.00 82.56 192 PHE A N 1
ATOM 1492 C CA . PHE A 1 192 ? -5.464 6.439 7.835 1.00 82.56 192 PHE A CA 1
ATOM 1493 C C . PHE A 1 192 ? -6.328 5.990 6.666 1.00 82.56 192 PHE A C 1
ATOM 1495 O O . PHE A 1 192 ? -7.143 5.071 6.768 1.00 82.56 192 PHE A O 1
ATOM 1502 N N . ILE A 1 193 ? -6.089 6.634 5.527 1.00 81.81 193 ILE A N 1
ATOM 1503 C CA . ILE A 1 193 ? -6.564 6.192 4.221 1.00 81.81 193 ILE A CA 1
ATOM 1504 C C . ILE A 1 193 ? -5.331 6.043 3.339 1.00 81.81 193 ILE A C 1
ATOM 1506 O O . ILE A 1 193 ? -4.581 7.001 3.127 1.00 81.81 193 ILE A O 1
ATOM 1510 N N . GLY A 1 194 ? -5.112 4.830 2.847 1.00 84.25 194 GLY A N 1
ATOM 1511 C CA . GLY A 1 194 ? -4.093 4.521 1.859 1.00 84.25 194 GLY A CA 1
ATOM 1512 C C . GLY A 1 194 ? -4.692 3.944 0.587 1.00 84.25 194 GLY A C 1
ATOM 1513 O O . GLY A 1 194 ? -5.817 3.452 0.572 1.00 84.25 194 GLY A O 1
ATOM 1514 N N . SER A 1 195 ? -3.918 3.983 -0.484 1.00 84.25 195 SER A N 1
ATOM 1515 C CA . SER A 1 195 ? -4.224 3.313 -1.742 1.00 84.25 195 SER A CA 1
ATOM 1516 C C . SER A 1 195 ? -2.981 2.605 -2.242 1.00 84.25 195 SER A C 1
ATOM 1518 O O . SER A 1 195 ? -1.866 3.098 -2.040 1.00 84.25 195 SER A O 1
ATOM 1520 N N . TYR A 1 196 ? -3.166 1.477 -2.919 1.00 86.12 196 TYR A N 1
ATOM 1521 C CA . TYR A 1 196 ? -2.075 0.838 -3.641 1.00 86.12 196 TYR A CA 1
ATOM 1522 C C . TYR A 1 196 ? -2.275 0.921 -5.154 1.00 86.12 196 TYR A C 1
ATOM 1524 O O . TYR A 1 196 ? -3.399 0.972 -5.651 1.00 86.12 196 TYR A O 1
ATOM 1532 N N . TYR A 1 197 ? -1.173 0.883 -5.893 1.00 82.69 197 TYR A N 1
ATOM 1533 C CA . TYR A 1 197 ? -1.152 0.856 -7.348 1.00 82.69 197 TYR A CA 1
ATOM 1534 C C . TYR A 1 197 ? -0.255 -0.284 -7.819 1.00 82.69 197 TYR A C 1
ATOM 1536 O O . TYR A 1 197 ? 0.854 -0.464 -7.316 1.00 82.69 197 TYR A O 1
ATOM 1544 N N . LEU A 1 198 ? -0.758 -1.062 -8.769 1.00 81.12 198 LEU A N 1
ATOM 1545 C CA . LEU A 1 198 ? -0.071 -2.178 -9.390 1.00 81.12 198 LEU A CA 1
ATOM 1546 C C . LEU A 1 198 ? 0.621 -1.711 -10.668 1.00 81.12 198 LEU A C 1
ATOM 1548 O O . LEU A 1 198 ? -0.015 -1.157 -11.569 1.00 81.12 198 LEU A O 1
ATOM 1552 N N . TYR A 1 199 ? 1.909 -2.011 -10.776 1.00 81.44 199 TYR A N 1
ATOM 1553 C CA . TYR A 1 199 ? 2.708 -1.670 -11.940 1.00 81.44 199 TYR A CA 1
ATOM 1554 C C . TYR A 1 199 ? 3.490 -2.864 -12.458 1.00 81.44 199 TYR A C 1
ATOM 1556 O O . TYR A 1 199 ? 3.971 -3.702 -11.704 1.00 81.44 199 TYR A O 1
ATOM 1564 N N . THR A 1 200 ? 3.623 -2.931 -13.775 1.00 78.38 200 THR A N 1
ATOM 1565 C CA . THR A 1 200 ? 4.369 -3.961 -14.498 1.00 78.38 200 THR A CA 1
ATOM 1566 C C . THR A 1 200 ? 5.434 -3.277 -15.345 1.00 78.38 200 THR A C 1
ATOM 1568 O O . THR A 1 200 ? 5.396 -2.064 -15.557 1.00 78.38 200 THR A O 1
ATOM 1571 N N . HIS A 1 201 ? 6.382 -4.040 -15.891 1.00 67.75 201 HIS A N 1
ATOM 1572 C CA . HIS A 1 201 ? 7.418 -3.490 -16.774 1.00 67.75 201 HIS A CA 1
ATOM 1573 C C . HIS A 1 201 ? 6.870 -2.725 -18.003 1.00 67.75 201 HIS A C 1
ATOM 1575 O O . HIS A 1 201 ? 7.602 -1.913 -18.574 1.00 67.75 201 HIS A O 1
ATOM 1581 N N . ASN A 1 202 ? 5.596 -2.936 -18.366 1.00 64.44 202 ASN A N 1
ATOM 1582 C CA . ASN A 1 202 ? 4.874 -2.249 -19.442 1.00 64.44 202 ASN A CA 1
ATOM 1583 C C . ASN A 1 202 ? 3.504 -1.723 -18.973 1.00 64.44 202 ASN A C 1
ATOM 1585 O O . ASN A 1 202 ? 2.521 -1.822 -19.711 1.00 64.44 202 ASN A O 1
ATOM 1589 N N . SER A 1 203 ? 3.394 -1.225 -17.737 1.00 62.59 203 SER A N 1
ATOM 1590 C CA . SER A 1 203 ? 2.090 -0.813 -17.208 1.00 62.59 203 SER A CA 1
ATOM 1591 C C . SER A 1 203 ? 1.485 0.319 -18.027 1.00 62.59 203 SER A C 1
ATOM 1593 O O . SER A 1 203 ? 2.104 1.371 -18.201 1.00 62.59 203 SER A O 1
ATOM 1595 N N . VAL A 1 204 ? 0.253 0.102 -18.482 1.00 57.34 204 VAL A N 1
ATOM 1596 C CA . VAL A 1 204 ? -0.629 1.147 -18.990 1.00 57.34 204 VAL A CA 1
ATOM 1597 C C . VAL A 1 204 ? -1.556 1.536 -17.844 1.00 57.34 204 VAL A C 1
ATOM 1599 O O . VAL A 1 204 ? -2.366 0.713 -17.425 1.00 57.34 204 VAL A O 1
ATOM 1602 N N . THR A 1 205 ? -1.443 2.752 -17.317 1.00 57.62 205 THR A N 1
ATOM 1603 C CA . THR A 1 205 ? -2.464 3.297 -16.414 1.00 57.62 205 THR A CA 1
ATOM 1604 C C . THR A 1 205 ? -3.436 4.150 -17.219 1.00 57.62 205 THR A C 1
ATOM 1606 O O . THR A 1 205 ? -3.026 4.982 -18.031 1.00 57.62 205 THR A O 1
ATOM 1609 N N . ARG A 1 206 ? -4.728 3.908 -16.998 1.00 54.72 206 ARG A N 1
ATOM 1610 C CA . ARG A 1 206 ? -5.840 4.734 -17.491 1.00 54.72 206 ARG A CA 1
ATOM 1611 C C . ARG A 1 206 ? -6.452 5.582 -16.382 1.00 54.72 206 ARG A C 1
ATOM 1613 O O . ARG A 1 206 ? -7.520 6.169 -16.554 1.00 54.72 206 ARG A O 1
ATOM 1620 N N . ASP A 1 207 ? -5.796 5.610 -15.226 1.00 55.69 207 ASP A N 1
ATOM 1621 C CA . ASP A 1 207 ? -6.306 6.311 -14.065 1.00 55.69 207 ASP A CA 1
ATOM 1622 C C . ASP A 1 207 ? -6.272 7.818 -14.352 1.00 55.69 207 ASP A C 1
ATOM 1624 O O . ASP A 1 207 ? -5.261 8.375 -14.788 1.00 55.69 207 ASP A O 1
ATOM 1628 N N . ARG A 1 208 ? -7.398 8.505 -14.118 1.00 51.41 208 ARG A N 1
ATOM 1629 C CA . ARG A 1 208 ? -7.500 9.966 -14.321 1.00 51.41 208 ARG A CA 1
ATOM 1630 C C . ARG A 1 208 ? -6.634 10.755 -13.334 1.00 51.41 208 ARG A C 1
ATOM 1632 O O . ARG A 1 208 ? -6.323 11.920 -13.572 1.00 51.41 208 ARG A O 1
ATOM 1639 N N . PHE A 1 209 ? -6.247 10.118 -12.237 1.00 56.91 209 PHE A N 1
ATOM 1640 C CA . PHE A 1 209 ? -5.285 10.605 -11.264 1.00 56.91 209 PHE A CA 1
ATOM 1641 C C . PHE A 1 209 ? -4.473 9.421 -10.737 1.00 56.91 209 PHE A C 1
ATOM 1643 O O . PHE A 1 209 ? -4.989 8.313 -10.629 1.00 56.91 209 PHE A O 1
ATOM 1650 N N . GLY A 1 210 ? -3.210 9.641 -10.394 1.00 63.25 210 GLY A N 1
ATOM 1651 C CA . GLY A 1 210 ? -2.358 8.572 -9.883 1.00 63.25 210 GLY A CA 1
ATOM 1652 C C . GLY A 1 210 ? -0.950 9.044 -9.5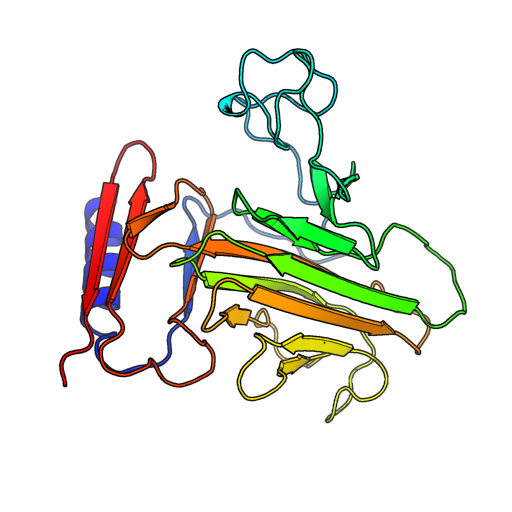65 1.00 63.25 210 GLY A C 1
ATOM 1653 O O . GLY A 1 210 ? -0.595 10.202 -9.793 1.00 63.25 210 GLY A O 1
ATOM 1654 N N . TYR A 1 211 ? -0.141 8.136 -9.030 1.00 69.00 211 TYR A N 1
ATOM 1655 C CA . TYR A 1 211 ? 1.239 8.417 -8.649 1.00 69.00 211 TYR A CA 1
ATOM 1656 C C . TYR A 1 211 ? 2.173 7.438 -9.329 1.00 69.00 211 TYR A C 1
ATOM 1658 O O . TYR A 1 211 ? 2.030 6.240 -9.157 1.00 69.00 211 TYR A O 1
ATOM 1666 N N . ILE A 1 212 ? 3.172 7.938 -10.043 1.00 71.94 212 ILE A N 1
ATOM 1667 C CA . ILE A 1 212 ? 4.265 7.101 -10.534 1.00 71.94 212 ILE A CA 1
ATOM 1668 C C . ILE A 1 212 ? 5.470 7.359 -9.648 1.00 71.94 212 ILE A C 1
ATOM 1670 O O . ILE A 1 212 ? 5.880 8.507 -9.482 1.00 71.94 212 ILE A O 1
ATOM 1674 N N . ALA A 1 213 ? 6.064 6.302 -9.107 1.00 75.00 213 ALA A N 1
ATOM 1675 C CA . ALA A 1 213 ? 7.324 6.400 -8.387 1.00 75.00 213 ALA A CA 1
ATOM 1676 C C . ALA A 1 213 ? 8.372 5.467 -8.989 1.00 75.00 213 ALA A C 1
ATOM 1678 O O . ALA A 1 213 ? 8.050 4.456 -9.620 1.00 75.00 213 ALA A O 1
ATOM 1679 N N . SER A 1 214 ? 9.641 5.805 -8.773 1.00 75.00 214 SER A N 1
ATOM 1680 C CA . SER A 1 214 ? 10.743 4.898 -9.080 1.00 75.00 214 SER A CA 1
ATOM 1681 C C . SER A 1 214 ? 10.578 3.569 -8.328 1.00 75.00 214 SER A C 1
ATOM 1683 O O . SER A 1 214 ? 10.178 3.588 -7.160 1.00 75.00 214 SER A O 1
ATOM 1685 N N . PRO A 1 215 ? 10.960 2.424 -8.923 1.00 75.62 215 PRO A N 1
ATOM 1686 C CA . PRO A 1 215 ? 11.041 1.158 -8.203 1.00 75.62 215 PRO A CA 1
ATOM 1687 C C . PRO A 1 215 ? 11.854 1.313 -6.918 1.00 75.62 215 PRO A C 1
ATOM 1689 O O . PRO A 1 215 ? 12.907 1.959 -6.926 1.00 75.62 215 PRO A O 1
ATOM 1692 N N . ARG A 1 216 ? 11.369 0.709 -5.829 1.00 81.06 216 ARG A N 1
ATOM 1693 C CA . ARG A 1 216 ? 11.932 0.815 -4.472 1.00 81.06 216 ARG A CA 1
ATOM 1694 C C . ARG A 1 216 ? 11.879 2.197 -3.819 1.00 81.06 216 ARG A C 1
ATOM 1696 O O . ARG A 1 216 ? 12.527 2.371 -2.791 1.00 81.06 216 ARG A O 1
ATOM 1703 N N . TYR A 1 217 ? 11.162 3.184 -4.367 1.00 81.00 217 TYR A N 1
ATOM 1704 C CA . TYR A 1 217 ? 11.010 4.489 -3.710 1.00 81.00 217 TYR A CA 1
ATOM 1705 C C . TYR A 1 217 ? 10.650 4.304 -2.222 1.00 81.00 217 TYR A C 1
ATOM 1707 O O . TYR A 1 217 ? 9.748 3.515 -1.930 1.00 81.00 217 TYR A O 1
ATOM 1715 N N . PRO A 1 218 ? 11.317 5.003 -1.283 1.00 82.44 218 PRO A N 1
ATOM 1716 C CA . PRO A 1 218 ? 12.277 6.105 -1.470 1.00 82.44 218 PRO A CA 1
ATOM 1717 C C . PRO A 1 218 ? 13.758 5.698 -1.642 1.00 82.44 218 PRO A C 1
ATOM 1719 O O . PRO A 1 218 ? 14.633 6.565 -1.663 1.00 82.44 218 PRO A O 1
ATOM 1722 N N . GLN A 1 219 ? 14.094 4.407 -1.751 1.00 80.19 219 GLN A N 1
ATOM 1723 C CA . GLN A 1 219 ? 15.466 3.984 -2.065 1.00 80.19 219 GLN A CA 1
ATOM 1724 C C . GLN A 1 219 ? 15.903 4.410 -3.471 1.00 80.19 219 GLN A C 1
ATOM 1726 O O . GLN A 1 219 ? 15.098 4.643 -4.374 1.00 80.19 219 GLN A O 1
ATOM 1731 N N . LYS A 1 220 ? 17.229 4.459 -3.660 1.00 72.50 220 LYS A N 1
ATOM 1732 C CA . LYS A 1 220 ? 17.857 4.725 -4.958 1.00 72.50 220 LYS A CA 1
ATOM 1733 C C . LYS A 1 220 ? 17.390 3.727 -6.015 1.00 72.50 220 LYS A C 1
ATOM 1735 O O . LYS A 1 220 ? 17.383 2.520 -5.780 1.00 72.50 220 LYS A O 1
ATOM 1740 N N . TYR A 1 221 ? 17.124 4.253 -7.211 1.00 69.12 221 TYR A N 1
ATOM 1741 C CA . TYR A 1 221 ? 16.747 3.467 -8.381 1.00 69.12 221 TYR A CA 1
ATOM 1742 C C . TYR A 1 221 ? 17.775 2.339 -8.645 1.00 69.12 221 TYR A C 1
ATOM 1744 O O . TYR A 1 221 ? 18.960 2.650 -8.881 1.00 69.12 221 TYR A O 1
ATOM 1752 N N . PRO A 1 222 ? 17.360 1.054 -8.643 1.00 69.50 222 PRO A N 1
ATOM 1753 C CA . PRO A 1 222 ? 18.272 -0.078 -8.805 1.00 69.50 222 PRO A CA 1
ATOM 1754 C C . PRO A 1 222 ? 18.970 -0.099 -10.177 1.00 69.50 222 PRO A C 1
ATOM 1756 O O . PRO A 1 222 ? 18.345 0.201 -11.198 1.00 69.50 222 PRO A O 1
ATOM 1759 N N . PRO A 1 223 ? 20.262 -0.464 -10.256 1.00 65.44 223 PRO A N 1
ATOM 1760 C CA . PRO A 1 223 ? 20.955 -0.585 -11.537 1.00 65.44 223 PRO A CA 1
ATOM 1761 C C . PRO A 1 223 ? 20.339 -1.700 -12.402 1.00 65.44 223 PRO A C 1
ATOM 1763 O O . PRO A 1 223 ? 19.966 -2.753 -11.893 1.00 65.44 223 PRO A O 1
ATOM 1766 N N . ASN A 1 224 ? 20.278 -1.484 -13.721 1.00 65.56 224 ASN A N 1
ATOM 1767 C CA . ASN A 1 224 ? 19.719 -2.407 -14.725 1.00 65.56 224 ASN A CA 1
ATOM 1768 C C . ASN A 1 224 ? 18.198 -2.677 -14.633 1.00 65.56 224 ASN A C 1
ATOM 1770 O O . ASN A 1 224 ? 17.696 -3.540 -15.350 1.00 65.56 224 ASN A O 1
ATOM 1774 N N . TYR A 1 225 ? 17.449 -1.943 -13.804 1.00 65.88 225 TYR A N 1
ATOM 1775 C CA . TYR A 1 225 ? 15.989 -2.054 -13.757 1.00 65.88 225 TYR A CA 1
ATOM 1776 C C . TYR A 1 225 ? 15.360 -1.215 -14.885 1.00 65.88 225 TYR A C 1
ATOM 1778 O O . TYR A 1 225 ? 15.631 -0.016 -15.004 1.00 65.88 225 TYR A O 1
ATOM 1786 N N . VAL A 1 226 ? 14.535 -1.827 -15.736 1.00 66.31 226 VAL A N 1
ATOM 1787 C CA . VAL A 1 226 ? 13.875 -1.163 -16.876 1.00 66.31 226 VAL A CA 1
ATOM 1788 C C . VAL A 1 226 ? 12.373 -1.184 -16.650 1.00 66.31 226 VAL A C 1
ATOM 1790 O O . VAL A 1 226 ? 11.791 -2.260 -16.598 1.00 66.31 226 VAL A O 1
ATOM 1793 N N . VAL A 1 227 ? 11.742 -0.019 -16.533 1.00 67.31 227 VAL A N 1
ATOM 1794 C CA . VAL A 1 227 ? 10.280 0.090 -16.411 1.00 67.31 227 VAL A CA 1
ATOM 1795 C C . VAL A 1 227 ? 9.779 1.060 -17.460 1.00 67.31 227 VAL A C 1
ATOM 1797 O O . VAL A 1 227 ? 10.380 2.109 -17.692 1.00 67.31 227 VAL A O 1
ATOM 1800 N N . SER A 1 228 ? 8.682 0.717 -18.114 1.00 64.94 228 SER A N 1
ATOM 1801 C CA . SER A 1 228 ? 7.966 1.624 -18.992 1.00 64.94 228 SER A CA 1
ATOM 1802 C C . SER A 1 228 ? 6.558 1.851 -18.469 1.00 64.94 228 SER A C 1
ATOM 1804 O O . SER A 1 228 ? 5.913 0.953 -17.934 1.00 64.94 228 SER A O 1
ATOM 1806 N N . TRP A 1 229 ? 6.117 3.092 -18.604 1.00 65.06 229 TRP A N 1
ATOM 1807 C CA . TRP A 1 229 ? 4.835 3.568 -18.132 1.00 65.06 229 TRP A CA 1
ATOM 1808 C C . TRP A 1 229 ? 4.128 4.179 -19.314 1.00 65.06 229 TRP A C 1
ATOM 1810 O O . TRP A 1 229 ? 4.632 5.118 -19.934 1.00 65.06 229 TRP A O 1
ATOM 1820 N N . THR A 1 230 ? 2.961 3.654 -19.618 1.00 60.31 230 THR A N 1
ATOM 1821 C CA . THR A 1 230 ? 2.067 4.259 -20.586 1.00 60.31 230 THR A CA 1
ATOM 1822 C C . THR A 1 230 ? 0.930 4.891 -19.811 1.00 60.31 230 THR A C 1
ATOM 1824 O O . THR A 1 230 ? 0.258 4.222 -19.035 1.00 60.31 230 THR A O 1
ATOM 1827 N N . ILE A 1 231 ? 0.741 6.191 -19.972 1.00 62.16 231 ILE A N 1
ATOM 1828 C CA . ILE A 1 231 ? -0.378 6.904 -19.362 1.00 62.16 231 ILE A CA 1
ATOM 1829 C C . ILE A 1 231 ? -1.373 7.146 -20.490 1.00 62.16 231 ILE A C 1
ATOM 1831 O O . ILE A 1 231 ? -1.098 7.926 -21.403 1.00 62.16 231 ILE A O 1
ATOM 1835 N N . ASP A 1 232 ? -2.479 6.416 -20.466 1.00 57.22 232 ASP A N 1
ATOM 1836 C CA . ASP A 1 232 ? -3.526 6.453 -21.485 1.00 57.22 232 ASP A CA 1
ATOM 1837 C C . ASP A 1 232 ? -4.716 7.257 -20.945 1.00 57.22 232 ASP A C 1
ATOM 1839 O O . ASP A 1 232 ? -5.542 6.754 -20.187 1.00 57.22 232 ASP A O 1
ATOM 1843 N N . GLY A 1 233 ? -4.773 8.540 -21.309 1.00 51.00 233 GLY A N 1
ATOM 1844 C CA . GLY A 1 233 ? -5.835 9.467 -20.904 1.00 51.00 233 GLY A CA 1
ATOM 1845 C C . GLY A 1 233 ? -7.084 9.409 -21.793 1.00 51.00 233 GLY A C 1
ATOM 1846 O O . GLY A 1 233 ? -7.872 10.357 -21.786 1.00 51.00 233 GLY A O 1
ATOM 1847 N N . GLY A 1 234 ? -7.249 8.362 -22.608 1.00 50.31 234 GLY A N 1
ATOM 1848 C CA . GLY A 1 234 ? -8.362 8.197 -23.548 1.00 50.31 234 GLY A CA 1
ATOM 1849 C C . GLY A 1 234 ? -8.122 8.861 -24.909 1.00 50.31 234 GLY A C 1
ATOM 1850 O O . GLY A 1 234 ? -8.076 8.170 -25.920 1.00 50.31 234 GLY A O 1
ATOM 1851 N N . GLU A 1 235 ? -7.950 10.188 -24.961 1.00 40.47 235 GLU A N 1
ATOM 1852 C CA . GLU A 1 235 ? -7.660 10.912 -26.222 1.00 40.47 235 GLU A CA 1
ATOM 1853 C C . GLU A 1 235 ? -6.154 11.055 -26.523 1.00 40.47 235 GLU A C 1
ATOM 1855 O O . GLU A 1 235 ? -5.776 11.340 -27.659 1.00 40.47 235 GLU A O 1
ATOM 1860 N N . GLU A 1 236 ? -5.280 10.860 -25.528 1.00 45.34 236 GLU A N 1
ATOM 1861 C CA . GLU A 1 236 ? -3.822 10.925 -25.680 1.00 45.34 236 GLU A CA 1
ATOM 1862 C C . GLU A 1 236 ? -3.138 9.784 -24.914 1.00 45.34 236 GLU A C 1
ATOM 1864 O O . GLU A 1 236 ? -3.346 9.607 -23.713 1.00 45.34 236 GLU A O 1
ATOM 1869 N N . VAL A 1 237 ? -2.270 9.047 -25.613 1.00 45.50 237 VAL A N 1
ATOM 1870 C CA . VAL A 1 237 ? -1.417 8.001 -25.037 1.00 45.50 237 VAL A CA 1
ATOM 1871 C C . VAL A 1 237 ? -0.002 8.557 -24.873 1.00 45.50 237 VAL A C 1
ATOM 1873 O O . VAL A 1 237 ? 0.700 8.829 -25.853 1.00 45.50 237 VAL A O 1
ATOM 1876 N N . ILE A 1 238 ? 0.442 8.736 -23.630 1.00 50.31 238 ILE A N 1
ATOM 1877 C CA . ILE A 1 238 ? 1.816 9.132 -23.313 1.00 50.31 238 ILE A CA 1
ATOM 1878 C C . ILE A 1 238 ? 2.625 7.870 -23.020 1.00 50.31 238 ILE A C 1
ATOM 1880 O O . ILE A 1 238 ? 2.534 7.297 -21.939 1.00 50.31 238 ILE A O 1
ATOM 1884 N N . ASN A 1 239 ? 3.455 7.462 -23.980 1.00 45.66 239 ASN A N 1
ATOM 1885 C CA . ASN A 1 239 ? 4.417 6.376 -23.796 1.00 45.66 239 ASN A CA 1
ATOM 1886 C C . ASN A 1 239 ? 5.707 6.903 -23.142 1.00 45.66 239 ASN A C 1
ATOM 1888 O O . ASN A 1 239 ? 6.382 7.772 -23.703 1.00 45.66 239 ASN A O 1
ATOM 1892 N N . SER A 1 240 ? 6.080 6.342 -21.992 1.00 48.28 240 SER A N 1
ATOM 1893 C CA . SER A 1 240 ? 7.347 6.590 -21.285 1.00 48.28 240 SER A CA 1
ATOM 1894 C C . SER A 1 240 ? 8.126 5.291 -21.166 1.00 48.28 240 SER A C 1
ATOM 1896 O O . SER A 1 240 ? 7.613 4.329 -20.610 1.00 48.28 240 SER A O 1
ATOM 1898 N N . VAL A 1 241 ? 9.386 5.249 -21.593 1.00 44.44 241 VAL A N 1
ATOM 1899 C CA . VAL A 1 241 ? 10.265 4.092 -21.355 1.00 44.44 241 VAL A CA 1
ATOM 1900 C C . VAL A 1 241 ? 11.473 4.556 -20.555 1.00 44.44 241 VAL A C 1
ATOM 1902 O O . VAL A 1 241 ? 12.212 5.426 -21.016 1.00 44.44 241 VAL A O 1
ATOM 1905 N N . TYR A 1 242 ? 11.701 3.961 -19.384 1.00 49.03 242 TYR A N 1
ATOM 1906 C CA . TYR A 1 242 ? 12.837 4.278 -18.524 1.00 49.03 242 TYR A CA 1
ATOM 1907 C C . TYR A 1 242 ? 13.841 3.141 -18.511 1.00 49.03 242 TYR A C 1
ATOM 1909 O O . TYR A 1 242 ? 13.525 1.988 -18.220 1.00 49.03 242 TYR A O 1
ATOM 1917 N N . ARG A 1 243 ? 15.088 3.494 -18.806 1.00 41.84 243 ARG A N 1
ATOM 1918 C CA . ARG A 1 243 ? 16.246 2.611 -18.701 1.00 41.84 243 ARG A CA 1
ATOM 1919 C C . ARG A 1 243 ? 17.334 3.365 -17.956 1.00 41.84 243 ARG A C 1
ATOM 1921 O O . ARG A 1 243 ? 17.796 4.394 -18.452 1.00 41.84 243 ARG A O 1
ATOM 1928 N N . LYS A 1 244 ? 17.752 2.851 -16.798 1.00 36.44 244 LYS A N 1
ATOM 1929 C CA . LYS A 1 244 ? 19.013 3.266 -16.181 1.00 36.44 244 LYS A CA 1
ATOM 1930 C C . LYS A 1 244 ? 20.139 2.484 -16.856 1.00 36.44 244 LYS A C 1
ATOM 1932 O O . LYS A 1 244 ? 20.221 1.267 -16.690 1.00 36.44 244 LYS A O 1
ATOM 1937 N N . TRP A 1 245 ? 20.942 3.168 -17.669 1.00 33.00 245 TRP A N 1
ATOM 1938 C CA . TRP A 1 245 ? 22.178 2.607 -18.221 1.00 33.00 245 TRP A CA 1
ATOM 1939 C C . TRP A 1 245 ? 23.279 2.668 -17.155 1.00 33.00 245 TRP A C 1
ATOM 1941 O O . TRP A 1 245 ? 23.212 3.521 -16.271 1.00 33.00 245 TRP A O 1
ATOM 1951 N N . ARG A 1 246 ? 24.194 1.693 -17.200 1.00 37.34 246 ARG A N 1
ATOM 1952 C CA . ARG A 1 246 ? 25.290 1.517 -16.236 1.00 37.34 246 ARG A CA 1
ATOM 1953 C C . ARG A 1 246 ? 26.184 2.742 -16.134 1.00 37.34 246 ARG A C 1
ATOM 1955 O O . ARG A 1 246 ? 26.443 3.343 -17.198 1.00 37.34 246 ARG A O 1
#

Organism: Lymnaea stagnalis (NCBI:txid6523)

Foldseek 3Di:
DVVVVLVVVVVVLVVCLWAWDKDKFAQDDDDDDDDDDQLPDDDDPQADAFQDFAPAQVRHREGGCDPRTHDHDPQWDQDPSNSYTEHHFADEDEDPFFWHKHWYDDDDDDLAKDKGKYKYAYDWQKKKKKKWPDAWADDDPVCPQWWKWKDQPDDDIDIDHDDPDPDIDMFMHLTRMMMIMGIHNDPDTPGTIMTMGMFHLADEDCDNIDMDTAHGPVDTRDAQDKHWYWDCPPVDINTGTHHNDD

InterPro domains:
  IPR000859 CUB domain [PF00431] (89-186)
  IPR000859 CUB domain [PS01180] (89-199)
  IPR000859 CUB domain [SM00042] (89-199)
  IPR000859 CUB domain [cd00041] (89-197)
  IPR035914 Spermadhesin, CUB domain superfamily [G3DSA:2.60.120.290] (89-200)
  IPR035914 Spermadhesin, CUB domain superfamily [SSF49854] (88-197)
  IPR035914 Spermadhesin, CUB domain superfamily [SSF49854] (205-233)